Protein AF-A0A3N0EKT8-F1 (afdb_monomer)

Radius of gyration: 20.8 Å; Cα contacts (8 Å, |Δi|>4): 450; chains: 1; bounding box: 54×33×76 Å

Sequence (240 aa):
MNKIYYAFLLITLFISCKSVSVNNRLQRTTVEPVELGTIGLHEDQYPYDRFSITTVPVLDEKVRVKAVKHVFNKRKFNAYEKASPENRMQLQYVDSLPDKPEYISLQLIDNVTHTEILNRDAALLDYLKPRTDAFIVTSVAAALHGTHIQAIHNAESVFLVYDTDVKKYYLEINNRDKTTLKIRMEDMDVFAYGLSFFCWGENTKHRIEIKDIIEEHNSCPDGTYKKASKVKKKVNYFKL

Nearest PDB structures (foldseek):
  8q87-assembly1_Ad  TM=4.176E-01  e=2.947E+00  Gallus gallus
  8ewc-assembly1_BE  TM=4.168E-01  e=6.090E+00  Saccharomyces cerevisiae
  6w2t-assembly1_F  TM=4.247E-01  e=6.090E+00  Oryctolagus cuniculus
  7oyc-assembly1_E2  TM=4.054E-01  e=7.200E+00  Xenopus laevis
  2m38-assembly1_A  TM=1.713E-01  e=3.896E+00  Homo sapiens

Mean predicted aligned error: 6.83 Å

pLDDT: mean 88.88, std 11.94, range [41.72, 98.0]

Foldseek 3Di:
DVVVVVVVVVVVVPPDDQWDADPNDIWGFDLDDDDAFFKFFFDPDPPDGDTDGDARAAQPDWFFKDKDKDFDDPSVVVLLCSNCVVPPQVADDDPPDPDGAMKMKIFGDCFPSSQVSCQVDPVSCVVPQQDLRMWGFGMWIWHAHPVVSVLSVQFPTWTWHADPVVRAIWIWGAHPVRDTDTGGSVRIRTGITFIWAFWWEADPVQDIGGPGTGGPPDDDPPRTHSHSVPHDGDDPPVPD

Secondary structure (DSSP, 8-state):
-HHHHHHHHHHGGG----EEEETTEEEEE-SS---TT-EEEEEEETTEEEEEEEE----SSPEEEEEEEEE--HHHHHHHHHH-TT-TT-----TT-SS--EEEEEEE--HHHHHHHHHH-HHHHHHHTT-SSEEEEEEEEEE--HHHHHHHHH-SEEEEEEETTTTEEEEEEE-TTS-EEEEEGGGSEEEEEEEEEEEEEE-TTS-EEEEEEEETTSPPPTT-BSSGGGS-PPP-TT--

Organism: Sinomicrobium pectinilyticum (NCBI:txid1084421)

Solvent-accessible surface area (backbone atoms only — not comparable to full-atom values): 13899 Å² total; per-residue (Å²): 121,71,71,60,57,55,54,57,60,56,59,67,73,70,72,75,75,63,56,48,76,56,94,92,36,79,21,41,52,36,68,60,96,69,58,74,67,26,31,21,40,53,46,85,50,89,94,46,81,46,75,48,78,75,46,70,72,81,44,97,59,73,37,47,33,49,72,45,83,44,69,57,47,74,71,58,43,56,34,36,48,65,32,34,78,81,41,88,68,70,75,70,85,57,96,83,47,91,78,60,46,58,34,40,36,42,29,67,70,42,58,65,65,47,37,55,50,55,59,69,39,63,67,59,45,63,64,45,47,84,42,79,49,49,34,33,25,44,25,36,32,27,39,49,48,68,72,56,52,52,50,58,73,63,34,72,45,37,27,44,35,53,39,83,90,79,68,42,58,28,38,43,34,36,33,86,86,71,50,73,48,79,44,52,58,83,71,38,49,42,15,28,36,29,56,22,36,53,16,21,22,72,48,100,82,61,42,81,41,58,73,46,73,40,51,72,92,58,79,57,59,90,88,37,27,69,42,46,85,71,50,80,71,72,79,68,83,87,78,123

Structure (mmCIF, N/CA/C/O backbone):
data_AF-A0A3N0EKT8-F1
#
_entry.id   AF-A0A3N0EKT8-F1
#
loop_
_atom_site.group_PDB
_atom_site.id
_atom_site.type_symbol
_atom_site.label_atom_id
_atom_site.label_alt_id
_atom_site.label_comp_id
_atom_site.label_asym_id
_atom_site.label_entity_id
_atom_site.label_seq_id
_atom_site.pdbx_PDB_ins_code
_atom_site.Cartn_x
_atom_site.Cartn_y
_atom_site.Cartn_z
_atom_site.occupancy
_atom_site.B_iso_or_equiv
_atom_site.auth_seq_id
_atom_site.auth_comp_id
_atom_site.auth_asym_id
_atom_site.auth_atom_id
_atom_site.pdbx_PDB_model_num
ATOM 1 N N . MET A 1 1 ? 30.906 14.827 38.231 1.00 54.72 1 MET A N 1
ATOM 2 C CA . MET A 1 1 ? 30.678 13.681 37.318 1.00 54.72 1 MET A CA 1
ATOM 3 C C . MET A 1 1 ? 29.228 13.184 37.280 1.00 54.72 1 MET A C 1
ATOM 5 O O . MET A 1 1 ? 28.789 12.820 36.203 1.00 54.72 1 MET A O 1
ATOM 9 N N . ASN A 1 2 ? 28.437 13.249 38.361 1.00 56.56 2 ASN A N 1
ATOM 10 C CA . ASN A 1 2 ? 27.061 12.705 38.361 1.00 56.56 2 ASN A CA 1
ATOM 11 C C . ASN A 1 2 ? 26.033 13.474 37.503 1.00 56.56 2 ASN A C 1
ATOM 13 O O . ASN A 1 2 ? 25.082 12.872 37.024 1.00 56.56 2 ASN A O 1
ATOM 17 N N . LYS A 1 3 ? 26.222 14.778 37.245 1.00 55.72 3 LYS A N 1
ATOM 18 C CA . LYS A 1 3 ? 25.267 15.586 36.453 1.00 55.72 3 LYS A CA 1
ATOM 19 C C . LYS A 1 3 ? 25.232 15.232 34.954 1.00 55.72 3 LYS A C 1
ATOM 21 O O . LYS A 1 3 ? 24.205 15.429 34.318 1.00 55.72 3 LYS A O 1
ATOM 26 N N . ILE A 1 4 ? 26.318 14.677 34.405 1.00 65.25 4 ILE A N 1
ATOM 27 C CA . ILE A 1 4 ? 26.407 14.305 32.980 1.00 65.25 4 ILE A CA 1
ATOM 28 C C . ILE A 1 4 ? 25.611 13.019 32.698 1.00 65.25 4 ILE A C 1
ATOM 30 O O . ILE A 1 4 ? 24.952 12.920 31.667 1.00 65.25 4 ILE A O 1
ATOM 34 N N . TYR A 1 5 ? 25.578 12.077 33.648 1.00 64.62 5 TYR A N 1
ATOM 35 C CA . TYR A 1 5 ? 24.791 10.845 33.524 1.00 64.62 5 TYR A CA 1
ATOM 36 C C . TYR A 1 5 ? 23.277 11.105 33.516 1.00 64.62 5 TYR A C 1
ATOM 38 O O . TYR A 1 5 ? 22.562 10.484 32.735 1.00 64.62 5 TYR A O 1
ATOM 46 N N . TYR A 1 6 ? 22.790 12.069 34.309 1.00 65.75 6 TYR A N 1
ATOM 47 C CA . TYR A 1 6 ? 21.374 12.463 34.280 1.00 65.75 6 TYR A CA 1
ATOM 48 C C . TYR A 1 6 ? 20.974 13.120 32.954 1.00 65.75 6 TYR A C 1
ATOM 50 O O . TYR A 1 6 ? 19.886 12.853 32.456 1.00 65.75 6 TYR A O 1
ATOM 58 N N . ALA A 1 7 ? 21.857 13.920 32.345 1.00 67.75 7 ALA A N 1
ATOM 59 C CA . ALA A 1 7 ? 21.602 14.500 31.027 1.00 67.75 7 ALA A CA 1
ATOM 60 C C . ALA A 1 7 ? 21.537 13.423 29.928 1.00 67.75 7 ALA A C 1
ATOM 62 O O . ALA A 1 7 ? 20.658 13.477 29.071 1.00 67.75 7 ALA A O 1
ATOM 63 N N . PHE A 1 8 ? 22.404 12.406 29.985 1.00 65.00 8 PHE A N 1
ATOM 64 C CA . PHE A 1 8 ? 22.393 11.299 29.022 1.00 65.00 8 PHE A CA 1
ATOM 65 C C . PHE A 1 8 ? 21.157 10.388 29.177 1.00 65.00 8 PHE A C 1
ATOM 67 O O . PHE A 1 8 ? 20.603 9.939 28.177 1.00 65.00 8 PHE A O 1
ATOM 74 N N . LEU A 1 9 ? 20.675 10.174 30.4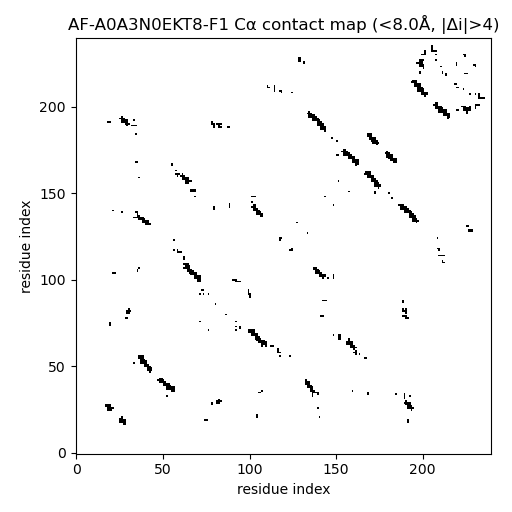10 1.00 65.12 9 LEU A N 1
ATOM 75 C CA . LEU A 1 9 ? 19.441 9.423 30.696 1.00 65.12 9 LEU A CA 1
ATOM 76 C C . LEU A 1 9 ? 18.169 10.181 30.263 1.00 65.12 9 LEU A C 1
ATOM 78 O O . LEU A 1 9 ? 17.172 9.562 29.905 1.00 65.12 9 LEU A O 1
ATOM 82 N N . LEU A 1 10 ? 18.192 11.518 30.280 1.00 64.25 10 LEU A N 1
ATOM 83 C CA . LEU A 1 10 ? 17.062 12.341 29.838 1.00 64.25 10 LEU A CA 1
ATOM 84 C C . LEU A 1 10 ? 16.920 12.353 28.305 1.00 64.25 10 LEU A C 1
ATOM 86 O O . LEU A 1 10 ? 15.809 12.409 27.787 1.00 64.25 10 LEU A O 1
ATOM 90 N N . ILE A 1 11 ? 18.038 12.276 27.572 1.00 62.16 11 ILE A N 1
ATOM 91 C CA . ILE A 1 11 ? 18.063 12.333 26.100 1.00 62.16 11 ILE A CA 1
ATOM 92 C C . ILE A 1 11 ? 17.533 11.035 25.464 1.00 62.16 11 ILE A C 1
ATOM 94 O O . ILE A 1 11 ? 16.912 11.081 24.402 1.00 62.16 11 ILE A O 1
ATOM 98 N N . THR A 1 12 ? 17.691 9.879 26.115 1.00 58.44 12 THR A N 1
ATOM 99 C CA . THR A 1 12 ? 17.203 8.591 25.582 1.00 58.44 12 THR A CA 1
ATOM 100 C C . THR A 1 12 ? 15.682 8.421 25.667 1.00 58.44 12 THR A C 1
ATOM 102 O O . THR A 1 12 ? 15.132 7.568 24.970 1.00 58.44 12 THR A O 1
ATOM 105 N N . LEU A 1 13 ? 14.977 9.252 26.446 1.00 53.38 13 LEU A N 1
ATOM 106 C CA . LEU A 1 13 ? 13.518 9.182 26.611 1.00 53.38 13 LEU A CA 1
ATOM 107 C C . LEU A 1 13 ? 12.720 9.817 25.456 1.00 53.38 13 LEU A C 1
ATOM 109 O O . LEU A 1 13 ? 11.517 9.582 25.357 1.00 53.38 13 LEU A O 1
ATOM 113 N N . PHE A 1 14 ? 13.360 10.578 24.560 1.00 49.94 14 PHE A N 1
ATOM 114 C CA . PHE A 1 14 ? 12.668 11.303 23.480 1.00 49.94 14 PHE A CA 1
ATOM 115 C C . PHE A 1 14 ? 12.759 10.648 22.098 1.00 49.94 14 PHE A C 1
ATOM 117 O O . PHE A 1 14 ? 12.270 11.210 21.116 1.00 49.94 14 PHE A O 1
ATOM 124 N N . ILE A 1 15 ? 13.333 9.447 21.989 1.00 55.94 15 ILE A N 1
ATOM 125 C CA . ILE A 1 15 ? 13.371 8.730 20.711 1.00 55.94 15 ILE A CA 1
ATOM 126 C C . ILE A 1 15 ? 11.986 8.123 20.457 1.00 55.94 15 ILE A C 1
ATOM 128 O O . ILE A 1 15 ? 11.679 6.999 20.854 1.00 55.94 15 ILE A O 1
ATOM 132 N N . SER A 1 16 ? 11.116 8.900 19.809 1.00 56.34 16 SER A N 1
ATOM 133 C CA . SER A 1 16 ? 9.816 8.423 19.342 1.00 56.34 16 SER A CA 1
ATOM 134 C C . SER A 1 16 ? 10.025 7.272 18.357 1.00 56.34 16 SER A C 1
ATOM 136 O O . SER A 1 16 ? 10.708 7.418 17.344 1.00 56.34 16 SER A O 1
ATOM 138 N N . CYS A 1 17 ? 9.459 6.107 18.661 1.00 65.56 17 CYS A N 1
ATOM 139 C CA . CYS A 1 17 ? 9.582 4.939 17.802 1.00 65.56 17 CYS A CA 1
ATOM 140 C C . CYS A 1 17 ? 8.700 5.117 16.552 1.00 65.56 17 CYS A C 1
ATOM 142 O O . CYS A 1 17 ? 7.477 5.103 16.665 1.00 65.56 17 CYS A O 1
ATOM 144 N N . LYS A 1 18 ? 9.319 5.281 15.374 1.00 80.25 18 LYS A N 1
ATOM 145 C CA . LYS A 1 18 ? 8.649 5.556 14.082 1.00 80.25 18 LYS A CA 1
ATOM 146 C C . LYS A 1 18 ? 8.033 4.323 13.395 1.00 80.25 18 LYS A C 1
ATOM 148 O O . LYS A 1 18 ? 7.576 4.397 12.257 1.00 80.25 18 LYS A O 1
ATOM 153 N N . SER A 1 19 ? 8.057 3.166 14.048 1.00 85.25 19 SER A N 1
ATOM 154 C CA . SER A 1 19 ? 7.623 1.903 13.452 1.00 85.25 19 SER A CA 1
ATOM 155 C C . SER A 1 19 ? 6.805 1.060 14.420 1.00 85.25 19 SER A C 1
ATOM 157 O O . SER A 1 19 ? 6.860 1.237 15.641 1.00 85.25 19 SER A O 1
ATOM 159 N N . VAL A 1 20 ? 6.042 0.116 13.881 1.00 88.25 20 VAL A N 1
ATOM 160 C CA . VAL A 1 20 ? 5.290 -0.906 14.617 1.00 88.25 20 VAL A CA 1
ATOM 161 C C . VAL A 1 20 ? 5.430 -2.253 13.913 1.00 88.25 20 VAL A C 1
ATOM 163 O O . VAL A 1 20 ? 5.622 -2.309 12.704 1.00 88.25 20 VAL A O 1
ATOM 166 N N . SER A 1 21 ? 5.345 -3.351 14.667 1.00 86.88 21 SER A N 1
ATOM 167 C CA . SER A 1 21 ? 5.317 -4.697 14.084 1.00 86.88 21 SER A CA 1
ATOM 168 C C . SER A 1 21 ? 3.875 -5.169 13.901 1.00 86.88 21 SER A C 1
ATOM 170 O O . SER A 1 21 ? 3.085 -5.174 14.855 1.00 86.88 21 SER A O 1
ATOM 172 N N . VAL A 1 22 ? 3.535 -5.571 12.679 1.00 84.50 22 VAL A N 1
ATOM 173 C CA . VAL A 1 22 ? 2.229 -6.117 12.289 1.00 84.50 22 VAL A CA 1
ATOM 174 C C . VAL A 1 22 ? 2.485 -7.376 11.464 1.00 84.50 22 VAL A C 1
ATOM 176 O O . VAL A 1 22 ? 3.223 -7.326 10.488 1.00 84.50 22 VAL A O 1
ATOM 179 N N . ASN A 1 23 ? 1.916 -8.522 11.857 1.00 81.50 23 ASN A N 1
ATOM 180 C CA . ASN A 1 23 ? 2.193 -9.823 11.219 1.00 81.50 23 ASN A CA 1
ATOM 181 C C . ASN A 1 23 ? 3.695 -10.172 11.123 1.00 81.50 23 ASN A C 1
ATOM 183 O O . ASN A 1 23 ? 4.140 -10.693 10.104 1.00 81.50 23 ASN A O 1
ATOM 187 N N . ASN A 1 24 ? 4.482 -9.873 12.164 1.00 82.19 24 ASN A N 1
ATOM 188 C CA . ASN A 1 24 ? 5.945 -10.050 12.186 1.00 82.19 24 ASN A CA 1
ATOM 189 C C . ASN A 1 24 ? 6.706 -9.248 11.116 1.00 82.19 24 ASN A C 1
ATOM 191 O O . ASN A 1 24 ? 7.867 -9.539 10.839 1.00 82.19 24 ASN A O 1
ATOM 195 N N . ARG A 1 25 ? 6.073 -8.226 10.533 1.00 83.00 25 ARG A N 1
ATOM 196 C CA . ARG A 1 25 ? 6.686 -7.310 9.573 1.00 83.00 25 ARG A CA 1
ATOM 197 C C . ARG A 1 25 ? 6.771 -5.919 10.166 1.00 83.00 25 ARG A C 1
ATOM 199 O O . ARG A 1 25 ? 5.847 -5.467 10.847 1.00 83.00 25 ARG A O 1
ATOM 206 N N . LEU A 1 26 ? 7.883 -5.248 9.901 1.00 87.25 26 LEU A N 1
ATOM 207 C CA . LEU A 1 26 ? 8.074 -3.866 10.304 1.00 87.25 26 LEU A CA 1
ATOM 208 C C . LEU A 1 26 ? 7.251 -2.959 9.385 1.00 87.25 26 LEU A C 1
ATOM 210 O O . LEU A 1 26 ? 7.385 -3.021 8.167 1.00 87.25 26 LEU A O 1
ATOM 214 N N . GLN A 1 27 ? 6.402 -2.124 9.972 1.00 89.31 27 GLN A N 1
ATOM 215 C CA . GLN A 1 27 ? 5.643 -1.097 9.269 1.00 89.31 27 GLN A CA 1
ATOM 216 C C . GLN A 1 27 ? 5.983 0.278 9.841 1.00 89.31 27 GLN A C 1
ATOM 218 O O . GLN A 1 27 ? 6.195 0.425 11.049 1.00 89.31 27 GLN A O 1
ATOM 223 N N . ARG A 1 28 ? 6.035 1.286 8.970 1.00 91.38 28 ARG A N 1
ATOM 224 C CA . ARG A 1 28 ? 6.215 2.696 9.329 1.00 91.38 28 ARG A CA 1
ATOM 225 C C . ARG A 1 28 ? 4.894 3.249 9.842 1.00 91.38 28 ARG A C 1
ATOM 227 O O . ARG A 1 28 ? 3.857 2.973 9.249 1.00 91.38 28 ARG A O 1
ATOM 234 N N . THR A 1 29 ? 4.914 4.013 10.928 1.00 90.81 29 THR A N 1
ATOM 235 C CA . THR A 1 29 ? 3.721 4.745 11.384 1.00 90.81 29 THR A CA 1
ATOM 236 C C . THR A 1 29 ? 3.530 6.007 10.550 1.00 90.81 29 THR A C 1
ATOM 238 O O . THR A 1 29 ? 4.525 6.638 10.199 1.00 90.81 29 THR A O 1
ATOM 241 N N . THR A 1 30 ? 2.289 6.408 10.281 1.00 88.94 30 THR A N 1
ATOM 242 C CA . THR A 1 30 ? 1.983 7.617 9.497 1.00 88.94 30 THR A CA 1
ATOM 243 C C . THR A 1 30 ? 0.974 8.516 10.199 1.00 88.94 30 THR A C 1
ATOM 245 O O . THR A 1 30 ? 0.175 8.043 11.000 1.00 88.94 30 THR A O 1
ATOM 248 N N . VAL A 1 31 ? 1.024 9.806 9.877 1.00 88.00 31 VAL A N 1
ATOM 249 C CA . VAL A 1 31 ? -0.057 10.781 10.109 1.00 88.00 31 VAL A CA 1
ATOM 250 C C . VAL A 1 31 ? -0.592 11.352 8.790 1.00 88.00 31 VAL A C 1
ATOM 252 O O . VAL A 1 31 ? -1.581 12.074 8.778 1.00 88.00 31 VAL A O 1
ATOM 255 N N . GLU A 1 32 ? 0.078 11.043 7.679 1.00 88.12 32 GLU A N 1
ATOM 256 C CA . GLU A 1 32 ? -0.321 11.425 6.330 1.00 88.12 32 GLU A CA 1
ATOM 257 C C . GLU A 1 32 ? -1.196 10.317 5.718 1.00 88.12 32 GLU A C 1
ATOM 259 O O . GLU A 1 32 ? -0.981 9.136 6.032 1.00 88.12 32 GLU A O 1
ATOM 264 N N . PRO A 1 33 ? -2.154 10.657 4.834 1.00 87.44 33 PRO A N 1
ATOM 265 C CA . PRO A 1 33 ? -2.952 9.666 4.123 1.00 87.44 33 PRO A CA 1
ATOM 266 C C . PRO A 1 33 ? -2.067 8.734 3.287 1.00 87.44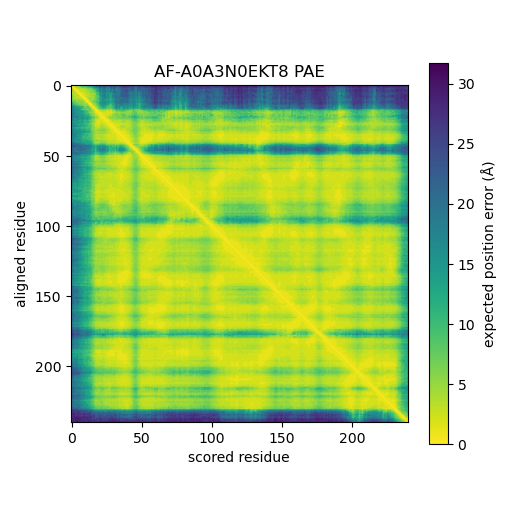 33 PRO A C 1
ATOM 268 O O . PRO A 1 33 ? -1.332 9.184 2.408 1.00 87.44 33 PRO A O 1
ATOM 271 N N . VAL A 1 34 ? -2.153 7.428 3.547 1.00 93.12 34 VAL A N 1
ATOM 272 C CA . VAL A 1 34 ? -1.455 6.393 2.775 1.00 93.12 34 VAL A CA 1
ATOM 273 C C . VAL A 1 34 ? -2.451 5.328 2.335 1.00 93.12 34 VAL A C 1
ATOM 275 O O . VAL A 1 34 ? -3.214 4.816 3.151 1.00 93.12 34 VAL A O 1
ATOM 278 N N . GLU A 1 35 ? -2.416 4.954 1.057 1.00 94.94 35 GLU A N 1
ATOM 279 C CA . GLU A 1 35 ? -3.339 3.977 0.476 1.00 94.94 35 GLU A CA 1
ATOM 280 C C . GLU A 1 35 ? -2.590 2.750 -0.070 1.00 94.94 35 GLU A C 1
ATOM 282 O O . GLU A 1 35 ? -1.539 2.856 -0.706 1.00 94.94 35 GLU A O 1
ATOM 287 N N . LEU A 1 36 ? -3.141 1.558 0.170 1.00 97.25 36 LEU A N 1
ATOM 288 C CA . LEU A 1 36 ? -2.625 0.296 -0.362 1.00 97.25 36 LEU A CA 1
ATOM 289 C C . LEU A 1 36 ? -2.582 0.318 -1.900 1.00 97.25 36 LEU A C 1
ATOM 291 O O . LEU A 1 36 ? -3.533 0.746 -2.540 1.00 97.25 36 LEU A O 1
ATOM 295 N N . GLY A 1 37 ? -1.495 -0.179 -2.491 1.00 96.56 37 GLY A N 1
ATOM 296 C CA . GLY A 1 37 ? -1.300 -0.266 -3.942 1.00 96.56 37 GLY A CA 1
ATOM 297 C C . GLY A 1 37 ? -0.850 1.034 -4.611 1.00 96.56 37 GLY A C 1
ATOM 298 O O . GLY A 1 37 ? -0.614 1.045 -5.817 1.00 96.56 37 GLY A O 1
ATOM 299 N N . THR A 1 38 ? -0.721 2.130 -3.860 1.00 96.81 38 THR A N 1
ATOM 300 C CA . THR A 1 38 ? -0.219 3.403 -4.394 1.00 96.81 38 THR A CA 1
ATOM 301 C C . THR A 1 38 ? 1.299 3.419 -4.481 1.00 96.81 38 THR A C 1
ATOM 303 O O . THR A 1 38 ? 1.990 2.712 -3.741 1.00 96.81 38 THR A O 1
ATOM 306 N N . ILE A 1 39 ? 1.822 4.227 -5.403 1.00 96.81 39 ILE A N 1
ATOM 307 C CA . ILE A 1 39 ? 3.257 4.420 -5.595 1.00 96.81 39 ILE A CA 1
ATOM 308 C C . ILE A 1 39 ? 3.617 5.839 -5.174 1.00 96.81 39 ILE A C 1
ATOM 310 O O . ILE A 1 39 ? 2.920 6.803 -5.500 1.00 96.81 39 ILE A O 1
ATOM 314 N N . GLY A 1 40 ? 4.724 5.964 -4.458 1.00 95.06 40 GLY A N 1
ATOM 315 C CA . GLY A 1 40 ? 5.226 7.240 -3.981 1.00 95.06 40 GLY A CA 1
ATOM 316 C C . GLY A 1 40 ? 6.739 7.281 -3.928 1.00 95.06 40 GLY A C 1
ATOM 317 O O . GLY A 1 40 ? 7.422 6.292 -4.215 1.00 95.06 40 GLY A O 1
ATOM 318 N N . LEU A 1 41 ? 7.250 8.450 -3.568 1.00 92.94 41 LEU A N 1
ATOM 319 C CA . LEU A 1 41 ? 8.673 8.677 -3.362 1.00 92.94 41 LEU A CA 1
ATOM 320 C C . LEU A 1 41 ? 8.968 8.695 -1.872 1.00 92.94 41 LEU A C 1
ATOM 322 O O . LEU A 1 41 ? 8.224 9.284 -1.086 1.00 92.94 41 LEU A O 1
ATOM 326 N N . HIS A 1 42 ? 10.055 8.032 -1.505 1.00 86.94 42 HIS A N 1
ATOM 327 C CA . HIS A 1 42 ? 10.598 8.102 -0.162 1.00 86.94 42 HIS A CA 1
ATOM 328 C C . HIS A 1 42 ? 11.722 9.130 -0.140 1.00 86.94 42 HIS A C 1
ATOM 330 O O . HIS A 1 42 ? 12.783 8.926 -0.734 1.00 86.94 42 HIS A O 1
ATOM 336 N N . GLU A 1 43 ? 11.481 10.235 0.550 1.00 81.44 43 GLU A N 1
ATOM 337 C CA . GLU A 1 43 ? 12.492 11.256 0.775 1.00 81.44 43 GLU A CA 1
ATOM 338 C C . GLU A 1 43 ? 13.191 10.956 2.097 1.00 81.44 43 GLU A C 1
ATOM 340 O O . GLU A 1 43 ? 12.680 11.268 3.171 1.00 81.44 43 GLU A O 1
ATOM 345 N N . ASP A 1 44 ? 14.370 10.340 2.015 1.00 68.25 44 ASP A N 1
ATOM 346 C CA . ASP A 1 44 ? 15.259 10.155 3.164 1.00 68.25 44 ASP A CA 1
ATOM 347 C C . ASP A 1 44 ? 16.163 11.393 3.303 1.00 68.25 44 ASP A C 1
ATOM 349 O O . ASP A 1 44 ? 17.367 11.366 3.036 1.00 68.25 44 ASP A O 1
ATOM 353 N N . GLN A 1 45 ? 15.553 12.540 3.620 1.00 62.2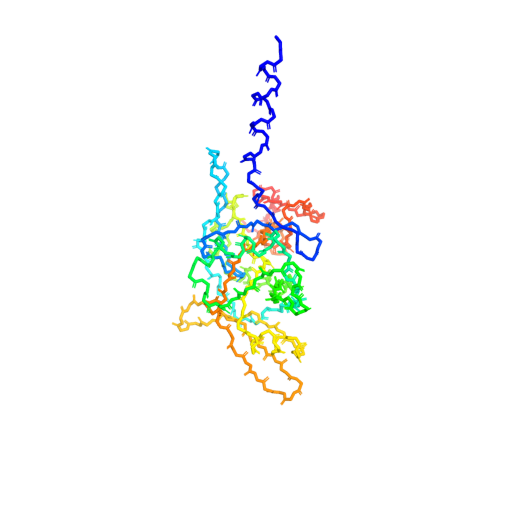2 45 GLN A N 1
ATOM 354 C CA . GLN A 1 45 ? 16.279 13.768 3.945 1.00 62.22 45 GLN A CA 1
ATOM 355 C C . GLN A 1 45 ? 16.165 14.033 5.437 1.00 62.22 45 GLN A C 1
ATOM 357 O O . GLN A 1 45 ? 15.154 14.541 5.919 1.00 62.22 45 GLN A O 1
ATOM 362 N N . TYR A 1 46 ? 17.232 13.734 6.181 1.00 54.50 46 TYR A N 1
ATOM 363 C CA . TYR A 1 46 ? 17.299 14.027 7.610 1.00 54.50 46 TYR A CA 1
ATOM 364 C C . TYR A 1 46 ? 16.850 15.474 7.910 1.00 54.50 46 TYR A C 1
ATOM 366 O O . TYR A 1 46 ? 17.358 16.406 7.281 1.00 54.50 46 TYR A O 1
ATOM 374 N N . PRO A 1 47 ? 15.951 15.704 8.889 1.00 59.12 47 PRO A N 1
ATOM 375 C CA . PRO A 1 47 ? 15.385 14.753 9.862 1.00 59.12 47 PRO A CA 1
ATOM 376 C C . PRO A 1 47 ? 14.058 14.089 9.437 1.00 59.12 47 PRO A C 1
ATOM 378 O O . PRO A 1 47 ? 13.420 13.396 10.244 1.00 59.12 47 PRO A O 1
ATOM 381 N N . TYR A 1 48 ? 13.605 14.329 8.210 1.00 62.09 48 TYR A N 1
ATOM 382 C CA . TYR A 1 48 ? 12.301 13.923 7.712 1.00 62.09 48 TYR A CA 1
ATOM 383 C C . TYR A 1 48 ? 12.405 12.590 6.970 1.00 62.09 48 TYR A C 1
ATOM 385 O O . TYR A 1 48 ? 13.079 12.470 5.960 1.00 62.09 48 TYR A O 1
ATOM 393 N N . ASP A 1 49 ? 11.718 11.590 7.513 1.00 72.25 49 ASP A N 1
ATOM 394 C CA . ASP A 1 49 ? 11.390 10.355 6.807 1.00 72.25 49 ASP A CA 1
ATOM 395 C C . ASP A 1 49 ? 9.948 10.552 6.338 1.00 72.25 49 ASP A C 1
ATOM 397 O O . ASP A 1 49 ? 9.036 10.590 7.174 1.00 72.25 49 ASP A O 1
ATOM 401 N N . ARG A 1 50 ? 9.770 10.827 5.043 1.00 80.94 50 ARG A N 1
ATOM 402 C CA . ARG A 1 50 ? 8.461 11.091 4.439 1.00 80.94 50 ARG A CA 1
ATOM 403 C C . ARG A 1 50 ? 8.247 10.200 3.232 1.00 80.94 50 ARG A C 1
ATOM 405 O O . ARG A 1 50 ? 9.165 9.915 2.465 1.00 80.94 50 ARG A O 1
ATOM 412 N N . PHE A 1 51 ? 7.001 9.780 3.072 1.00 89.94 51 PHE A N 1
ATOM 413 C CA . PHE A 1 51 ? 6.539 9.075 1.894 1.00 89.94 51 PHE A CA 1
ATOM 414 C C . PHE A 1 51 ? 5.411 9.884 1.279 1.00 89.94 51 PHE A C 1
ATOM 416 O O . PHE A 1 51 ? 4.372 10.068 1.904 1.00 89.94 51 PHE A O 1
ATOM 423 N N . SER A 1 52 ? 5.611 10.358 0.055 1.00 91.88 52 SER A N 1
ATOM 424 C CA . SER A 1 52 ? 4.598 11.128 -0.660 1.00 91.88 52 SER A CA 1
ATOM 425 C C . SER A 1 52 ? 4.101 10.334 -1.852 1.00 91.88 52 SER A C 1
ATOM 427 O O . SER A 1 52 ? 4.879 9.968 -2.736 1.00 91.88 52 SER A O 1
ATOM 429 N N . ILE A 1 53 ? 2.795 10.067 -1.877 1.00 93.38 53 ILE A N 1
ATOM 430 C CA . ILE A 1 53 ? 2.141 9.397 -3.001 1.00 93.38 53 ILE A CA 1
ATOM 431 C C . ILE A 1 53 ? 2.294 10.274 -4.244 1.00 93.38 53 ILE A C 1
ATOM 433 O O . ILE A 1 53 ? 1.950 11.455 -4.231 1.00 93.38 53 ILE A O 1
ATOM 437 N N . THR A 1 54 ? 2.793 9.687 -5.327 1.00 93.94 54 THR A N 1
ATOM 438 C CA . THR A 1 54 ? 2.943 10.370 -6.615 1.00 93.94 54 THR A CA 1
ATOM 439 C C . THR A 1 54 ? 1.978 9.855 -7.663 1.00 93.94 54 THR A C 1
ATOM 441 O O . THR A 1 54 ? 1.645 10.592 -8.589 1.00 93.94 54 THR A O 1
ATOM 444 N N . THR A 1 55 ? 1.517 8.609 -7.540 1.00 94.38 55 THR A N 1
ATOM 445 C CA . THR A 1 55 ? 0.554 8.039 -8.479 1.00 94.38 55 THR A CA 1
ATOM 446 C C . THR A 1 55 ? -0.243 6.882 -7.878 1.00 94.38 55 THR A C 1
ATOM 448 O O . THR A 1 55 ? 0.211 6.166 -6.980 1.00 94.38 55 THR A O 1
ATOM 451 N N . VAL A 1 56 ? -1.441 6.690 -8.424 1.00 95.50 56 VAL A N 1
ATOM 452 C CA . VAL A 1 56 ? -2.327 5.554 -8.173 1.00 95.50 56 VAL A CA 1
ATOM 453 C C . VAL A 1 56 ? -2.396 4.764 -9.482 1.00 95.50 56 VAL A C 1
ATOM 455 O O . VAL A 1 56 ? -3.076 5.214 -10.408 1.00 95.50 56 VAL A O 1
ATOM 458 N N . PRO A 1 57 ? -1.655 3.647 -9.611 1.00 95.50 57 PRO A N 1
ATOM 459 C CA . PRO A 1 57 ? -1.682 2.836 -10.822 1.00 95.50 57 PRO A CA 1
ATOM 460 C C . PRO A 1 57 ? -3.104 2.415 -11.201 1.00 95.50 57 PRO A C 1
ATOM 462 O O . PRO A 1 57 ? -3.927 2.102 -10.345 1.00 95.50 57 PRO A O 1
ATOM 465 N N . VAL A 1 58 ? -3.400 2.389 -12.497 1.00 95.88 58 VAL A N 1
ATOM 466 C CA . VAL A 1 58 ? -4.669 1.829 -12.966 1.00 95.88 58 VAL A CA 1
ATOM 467 C C . VAL A 1 58 ? -4.567 0.310 -12.883 1.00 95.88 58 VAL A C 1
ATOM 469 O O . VAL A 1 58 ? -3.664 -0.279 -13.475 1.00 95.88 58 VAL A O 1
ATOM 472 N N . LEU A 1 59 ? -5.493 -0.315 -12.157 1.00 93.88 59 LEU A N 1
ATOM 473 C CA . LEU A 1 59 ? -5.631 -1.769 -12.124 1.00 93.88 59 LEU A CA 1
ATOM 474 C C . LEU A 1 59 ? -6.818 -2.168 -13.003 1.00 93.88 59 LEU A C 1
ATOM 476 O O . LEU A 1 59 ? -7.969 -1.934 -12.640 1.00 93.88 59 LEU A O 1
ATOM 480 N N . ASP A 1 60 ? -6.534 -2.745 -14.168 1.00 91.69 60 ASP A N 1
ATOM 481 C CA . ASP A 1 60 ? -7.540 -3.296 -15.086 1.00 91.69 60 ASP A CA 1
ATOM 482 C C . ASP A 1 60 ? -8.085 -4.658 -14.618 1.00 91.69 60 ASP A C 1
ATOM 484 O O . ASP A 1 60 ? -9.126 -5.116 -15.089 1.00 91.69 60 ASP A O 1
ATOM 488 N N . GLU A 1 61 ? -7.422 -5.273 -13.638 1.00 94.62 61 GLU A N 1
ATOM 489 C CA . GLU A 1 61 ? -7.826 -6.508 -12.977 1.00 94.62 61 GLU A CA 1
ATOM 490 C C . GLU A 1 61 ? -7.752 -6.374 -11.448 1.00 94.62 61 GLU A C 1
ATOM 492 O O . GLU A 1 61 ? -7.044 -5.534 -10.889 1.00 94.62 61 GLU A O 1
ATOM 497 N N . LYS A 1 62 ? -8.501 -7.226 -10.743 1.00 95.81 62 LYS A N 1
ATOM 498 C CA . LYS A 1 62 ? -8.548 -7.235 -9.276 1.00 95.81 62 LYS A CA 1
ATOM 499 C C . LYS A 1 62 ? -7.283 -7.879 -8.713 1.00 95.81 62 LYS A C 1
ATOM 501 O O . LYS A 1 62 ? -6.950 -9.000 -9.084 1.00 95.81 62 LYS A O 1
ATOM 506 N N . VAL A 1 63 ? -6.634 -7.237 -7.743 1.00 97.00 63 VAL A N 1
ATOM 507 C CA . VAL A 1 63 ? -5.434 -7.791 -7.089 1.00 97.00 63 VAL A CA 1
ATOM 508 C C . VAL A 1 63 ? -5.808 -8.393 -5.740 1.00 97.00 63 VAL A C 1
ATOM 510 O O . VAL A 1 63 ? -6.450 -7.744 -4.915 1.00 97.00 63 VAL A O 1
ATOM 513 N N . ARG A 1 64 ? -5.414 -9.644 -5.479 1.00 97.38 64 ARG A N 1
ATOM 514 C CA . ARG A 1 64 ? -5.781 -10.332 -4.233 1.00 97.38 64 ARG A CA 1
ATOM 515 C C . ARG A 1 64 ? -5.097 -9.710 -3.013 1.00 97.38 64 ARG A C 1
ATOM 517 O O . ARG A 1 64 ? -3.877 -9.522 -2.983 1.00 97.38 64 ARG A O 1
ATOM 524 N N . VAL A 1 65 ? -5.890 -9.478 -1.969 1.00 97.56 65 VAL A N 1
ATOM 525 C CA . VAL A 1 65 ? -5.460 -8.922 -0.685 1.00 97.56 65 VAL A CA 1
ATOM 526 C C . VAL A 1 65 ? -5.644 -9.966 0.410 1.00 97.56 65 VAL A C 1
ATOM 528 O O . VAL A 1 65 ? -6.710 -10.555 0.577 1.00 97.56 65 VAL A O 1
ATOM 531 N N . LYS A 1 66 ? -4.600 -10.179 1.206 1.00 97.19 66 LYS A N 1
ATOM 532 C CA . LYS A 1 66 ? -4.717 -10.849 2.497 1.00 97.19 66 LYS A CA 1
ATOM 533 C C . LYS A 1 66 ? -5.155 -9.826 3.532 1.00 97.19 66 LYS A C 1
ATOM 535 O O . LYS A 1 66 ? -4.432 -8.864 3.777 1.00 97.19 66 LYS A O 1
ATOM 540 N N . ALA A 1 67 ? -6.300 -10.070 4.154 1.00 96.81 67 ALA A N 1
ATOM 541 C CA . ALA A 1 67 ? -6.806 -9.271 5.255 1.00 96.81 67 ALA A CA 1
ATOM 542 C C . ALA A 1 67 ? -6.780 -10.097 6.548 1.00 96.81 67 ALA A C 1
ATOM 544 O O . ALA A 1 67 ? -7.233 -11.240 6.565 1.00 96.81 67 ALA A O 1
ATOM 545 N N . VAL A 1 68 ? -6.202 -9.553 7.619 1.00 95.81 68 VAL A N 1
ATOM 546 C CA . VAL A 1 68 ? -6.093 -10.241 8.914 1.00 95.81 68 VAL A CA 1
ATOM 547 C C . VAL A 1 68 ? -6.552 -9.311 10.021 1.00 95.81 68 VAL A C 1
ATOM 549 O O . VAL A 1 68 ? -6.091 -8.176 10.112 1.00 95.81 68 VAL A O 1
ATOM 552 N N . LYS A 1 69 ? -7.441 -9.812 10.876 1.00 95.69 69 LYS A N 1
ATOM 553 C CA . LYS A 1 69 ? -7.912 -9.115 12.069 1.00 95.69 69 LYS A CA 1
ATOM 554 C C . LYS A 1 69 ? -6.875 -9.187 13.188 1.00 95.69 69 LYS A C 1
ATOM 556 O O . LYS A 1 69 ? -6.284 -10.239 13.421 1.00 95.69 69 LYS A O 1
ATOM 561 N N . HIS A 1 70 ? -6.694 -8.080 13.896 1.00 95.38 70 HIS A N 1
ATOM 562 C CA . HIS A 1 70 ? -5.780 -7.944 15.025 1.00 95.38 70 HIS A CA 1
ATOM 563 C C . HIS A 1 70 ? -6.429 -7.188 16.167 1.00 95.38 70 HIS A C 1
ATOM 565 O O . HIS A 1 70 ? -7.315 -6.369 15.961 1.00 95.38 70 HIS A O 1
ATOM 571 N N . VAL A 1 71 ? -5.895 -7.400 17.362 1.00 95.06 71 VAL A N 1
ATOM 572 C CA . VAL A 1 71 ? -6.255 -6.635 18.553 1.00 95.06 71 VAL A CA 1
ATOM 573 C C . VAL A 1 71 ? -5.204 -5.556 18.795 1.00 95.06 71 VAL A C 1
ATOM 575 O O . VAL A 1 71 ? -3.995 -5.799 18.661 1.00 95.06 71 VAL A O 1
ATOM 578 N N . PHE A 1 72 ? -5.647 -4.353 19.151 1.00 95.56 72 PHE A N 1
ATOM 579 C CA . PHE A 1 72 ? -4.738 -3.283 19.537 1.00 95.56 72 PHE A CA 1
ATOM 580 C C . PHE A 1 72 ? -3.954 -3.638 20.805 1.00 95.56 72 PHE A C 1
ATOM 582 O O . PHE A 1 72 ? -4.429 -4.291 21.731 1.00 95.56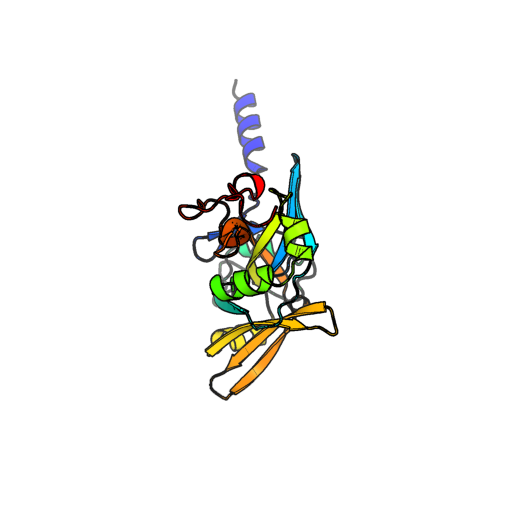 72 PHE A O 1
ATOM 589 N N . ASN A 1 73 ? -2.725 -3.138 20.854 1.00 93.62 73 ASN A N 1
ATOM 590 C CA . ASN A 1 73 ? -1.983 -2.961 22.092 1.00 93.62 73 ASN A CA 1
ATOM 591 C C . ASN A 1 73 ? -1.669 -1.473 22.250 1.00 93.62 73 ASN A C 1
ATOM 593 O O . ASN A 1 73 ? -1.792 -0.716 21.286 1.00 93.62 73 ASN A O 1
ATOM 597 N N . LYS A 1 74 ? -1.187 -1.070 23.426 1.00 92.50 74 LYS A N 1
ATOM 598 C CA . LYS A 1 74 ? -0.857 0.328 23.728 1.00 92.50 74 LYS A CA 1
ATOM 599 C C . LYS A 1 74 ? -0.020 1.011 22.639 1.00 92.50 74 LYS A C 1
ATOM 601 O O . LYS A 1 74 ? -0.333 2.113 22.214 1.00 92.50 74 LYS A O 1
ATOM 606 N N . ARG A 1 75 ? 1.022 0.346 22.127 1.00 92.62 75 ARG A N 1
ATOM 607 C CA . ARG A 1 75 ? 1.902 0.922 21.093 1.00 92.62 75 ARG A CA 1
ATOM 608 C C . ARG A 1 75 ? 1.167 1.173 19.774 1.00 92.62 75 ARG A C 1
ATOM 610 O O . ARG A 1 75 ? 1.350 2.228 19.179 1.00 92.62 75 ARG A O 1
ATOM 617 N N . LYS A 1 76 ? 0.375 0.207 19.308 1.00 94.75 76 LYS A N 1
ATOM 618 C CA . LYS A 1 76 ? -0.389 0.318 18.056 1.00 94.75 76 LYS A CA 1
ATOM 619 C C . LYS A 1 76 ? -1.549 1.299 18.195 1.00 94.75 76 LYS A C 1
ATOM 621 O O . LYS A 1 76 ? -1.810 2.042 17.260 1.00 94.75 76 LYS A O 1
ATOM 626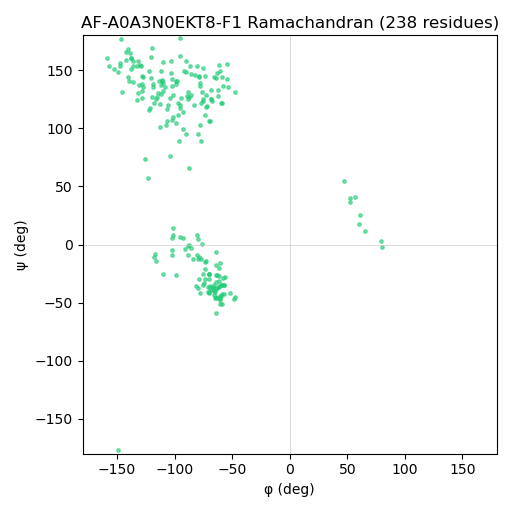 N N . PHE A 1 77 ? -2.189 1.336 19.360 1.00 95.38 77 PHE A N 1
ATOM 627 C CA . PHE A 1 77 ? -3.265 2.280 19.634 1.00 95.38 77 PHE A CA 1
ATOM 628 C C . PHE A 1 77 ? -2.745 3.720 19.656 1.00 95.38 77 PHE A C 1
ATOM 630 O O . PHE A 1 77 ? -3.293 4.569 18.972 1.00 95.38 77 PHE A O 1
ATOM 637 N N . ASN A 1 78 ? -1.594 3.971 20.288 1.00 93.88 78 ASN A N 1
ATOM 638 C CA . ASN A 1 78 ? -0.950 5.286 20.232 1.00 93.88 78 ASN A CA 1
ATOM 639 C C . ASN A 1 78 ? -0.562 5.703 18.799 1.00 93.88 78 ASN A C 1
ATOM 641 O O . ASN A 1 78 ? -0.503 6.892 18.498 1.00 93.88 78 ASN A O 1
ATOM 645 N N . ALA A 1 79 ? -0.221 4.750 17.921 1.00 94.31 79 ALA A N 1
ATOM 646 C CA . ALA A 1 79 ? 0.027 5.047 16.509 1.00 94.31 79 ALA A CA 1
ATOM 647 C C . ALA A 1 79 ? -1.277 5.423 15.790 1.00 94.31 79 ALA A C 1
ATOM 649 O O . ALA A 1 79 ? -1.290 6.389 15.033 1.00 94.31 79 ALA A O 1
ATOM 650 N N . TYR A 1 80 ? -2.366 4.707 16.082 1.00 95.44 80 TYR A N 1
ATOM 651 C CA . TYR A 1 80 ? -3.709 5.030 15.609 1.00 95.44 80 TYR A CA 1
ATOM 652 C C . TYR A 1 80 ? -4.172 6.423 16.053 1.00 95.44 80 TYR A C 1
ATOM 654 O O . TYR A 1 80 ? -4.535 7.222 15.199 1.00 95.44 80 TYR A O 1
ATOM 662 N N . GLU A 1 81 ? -4.087 6.761 17.342 1.00 94.56 81 GLU A N 1
ATOM 663 C CA . GLU A 1 81 ? -4.522 8.070 17.862 1.00 94.56 81 GLU A CA 1
ATOM 664 C C . GLU A 1 81 ? -3.782 9.241 17.204 1.00 94.56 81 GLU A C 1
ATOM 666 O O . GLU A 1 81 ? -4.361 10.296 16.964 1.00 94.56 81 GLU A O 1
ATOM 671 N N . LYS A 1 82 ? -2.497 9.059 16.876 1.00 93.19 82 LYS A N 1
ATOM 672 C CA . LYS A 1 82 ? -1.722 10.070 16.144 1.00 93.19 82 LYS A CA 1
ATOM 673 C C . LYS A 1 82 ? -2.181 10.225 14.696 1.00 93.19 82 LYS A C 1
ATOM 675 O O . LYS A 1 82 ? -2.141 11.335 14.177 1.00 93.19 82 LYS A O 1
ATOM 680 N N . ALA A 1 83 ? -2.552 9.121 14.050 1.00 92.31 83 ALA A N 1
ATOM 681 C CA . ALA A 1 83 ? -2.991 9.096 12.658 1.00 92.31 83 ALA A CA 1
ATOM 682 C C . ALA A 1 83 ? -4.449 9.557 12.484 1.00 92.31 83 ALA A C 1
ATOM 684 O O . ALA A 1 83 ? -4.797 10.118 11.451 1.00 92.31 83 ALA A O 1
ATOM 685 N N . SER A 1 84 ? -5.290 9.331 13.496 1.00 93.25 84 SER A N 1
ATOM 686 C CA . SER A 1 84 ? -6.711 9.684 13.526 1.00 93.25 84 SER A CA 1
ATOM 687 C C . SER A 1 84 ? -7.015 10.537 14.763 1.00 93.25 84 SER A C 1
ATOM 689 O O . SER A 1 84 ? -7.613 10.051 15.726 1.00 93.25 84 SER A O 1
ATOM 691 N N . PRO A 1 85 ? -6.601 11.819 14.770 1.00 89.94 85 PRO A N 1
ATOM 692 C CA . PRO A 1 85 ? -6.804 12.705 15.919 1.00 89.94 85 PRO A CA 1
ATOM 693 C C . PRO A 1 85 ? -8.289 12.947 16.227 1.00 89.94 85 PRO A C 1
ATOM 695 O O . PRO A 1 85 ? -8.648 13.210 17.371 1.00 89.94 85 PRO A O 1
ATOM 698 N N . GLU A 1 86 ? -9.156 12.832 15.219 1.00 91.44 86 GLU A N 1
ATOM 699 C CA . GLU A 1 86 ? -10.610 12.949 15.370 1.00 91.44 86 GLU A CA 1
ATOM 700 C C . GLU A 1 86 ? -11.266 11.659 15.880 1.00 91.44 86 GLU A C 1
ATOM 702 O O . GLU A 1 86 ? -12.452 11.671 16.203 1.00 91.44 86 GLU A O 1
ATOM 707 N N . ASN A 1 87 ? -10.518 10.549 15.949 1.00 90.69 87 ASN A N 1
ATOM 708 C CA . ASN A 1 87 ? -11.014 9.234 16.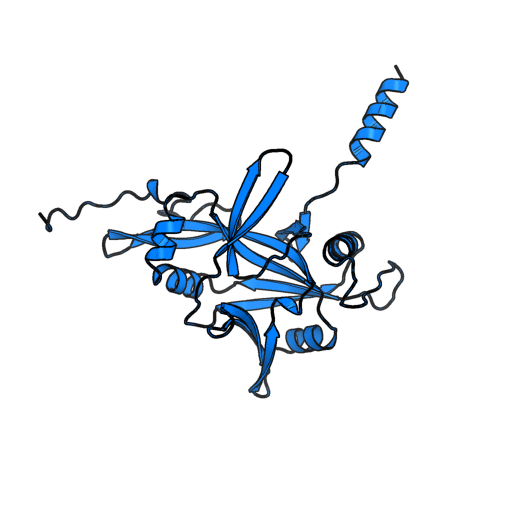347 1.00 90.69 87 ASN A CA 1
ATOM 709 C C . ASN A 1 87 ? -12.328 8.880 15.625 1.00 90.69 87 ASN A C 1
ATOM 711 O O . ASN A 1 87 ? -13.344 8.581 16.257 1.00 90.69 87 ASN A O 1
ATOM 715 N N . ARG A 1 88 ? -12.323 8.930 14.283 1.00 89.56 88 ARG A N 1
ATOM 716 C CA . ARG A 1 88 ? -13.525 8.703 13.448 1.00 89.56 88 ARG A CA 1
ATOM 717 C C . ARG A 1 88 ? -14.194 7.351 13.725 1.00 89.56 88 ARG A C 1
ATOM 719 O O . ARG A 1 88 ? -15.404 7.215 13.575 1.00 89.56 88 ARG A O 1
ATOM 726 N N . MET A 1 89 ? -13.404 6.370 14.167 1.00 90.94 89 MET A N 1
ATOM 727 C CA . MET A 1 89 ? -13.851 5.019 14.523 1.00 90.94 89 MET A CA 1
ATOM 728 C C . MET A 1 89 ? -14.349 4.897 15.973 1.00 90.94 89 MET A C 1
ATOM 730 O O . MET A 1 89 ? -14.795 3.822 16.367 1.00 90.94 89 MET A O 1
ATOM 734 N N . GLN A 1 90 ? -14.275 5.975 16.762 1.00 91.25 90 GLN A N 1
ATOM 735 C CA . GLN A 1 90 ? -14.708 6.063 18.163 1.00 91.25 90 GLN A CA 1
ATOM 736 C C . GLN A 1 90 ? -14.118 4.960 19.054 1.00 91.25 90 GLN A C 1
ATOM 738 O O . GLN A 1 90 ? -14.769 4.445 19.964 1.00 91.25 90 GLN A O 1
ATOM 743 N N . LEU A 1 91 ? -12.868 4.578 18.793 1.00 91.38 91 LEU A N 1
ATOM 744 C CA . LEU A 1 91 ? -12.200 3.513 19.526 1.00 91.38 91 LEU A CA 1
ATOM 745 C C . LEU A 1 91 ? -11.701 4.022 20.877 1.00 91.38 91 LEU A C 1
ATOM 747 O O . LEU A 1 91 ? -11.222 5.149 21.002 1.00 91.38 91 LEU A O 1
ATOM 751 N N . GLN A 1 92 ? -11.772 3.159 21.887 1.00 90.06 92 GLN A N 1
ATOM 752 C CA . GLN A 1 92 ? -11.207 3.401 23.210 1.00 90.06 92 GLN A CA 1
ATOM 753 C C . GLN A 1 92 ? -10.327 2.223 23.610 1.00 90.06 92 GLN A C 1
ATOM 755 O O . GLN A 1 92 ? -10.689 1.066 23.398 1.00 90.06 92 GLN A O 1
ATOM 760 N N . TYR A 1 93 ? -9.173 2.513 24.205 1.00 91.44 93 TYR A N 1
ATOM 761 C CA . TYR A 1 93 ? -8.237 1.498 24.666 1.00 91.44 93 TYR A CA 1
ATOM 762 C C . TYR A 1 93 ? -7.860 1.734 26.123 1.00 91.44 93 TYR A C 1
ATOM 764 O O . TYR A 1 93 ? -7.345 2.787 26.491 1.00 91.44 93 TYR A O 1
ATOM 772 N N . VAL A 1 94 ? -8.039 0.697 26.935 1.00 89.00 94 VAL A N 1
ATOM 773 C CA . VAL A 1 94 ? -7.443 0.581 28.265 1.00 89.00 94 VAL A CA 1
ATOM 774 C C . VAL A 1 94 ? -6.908 -0.842 28.388 1.00 89.00 94 VAL A C 1
ATOM 776 O O . VAL A 1 94 ? -7.544 -1.790 27.926 1.00 89.00 94 VAL A O 1
ATOM 779 N N . ASP A 1 95 ? -5.732 -1.015 28.995 1.00 84.19 95 ASP A N 1
ATOM 780 C CA . ASP A 1 95 ? -5.056 -2.320 29.062 1.00 84.19 95 ASP A CA 1
ATOM 781 C C . ASP A 1 95 ? -5.909 -3.410 29.742 1.00 84.19 95 ASP A C 1
ATOM 783 O O . ASP A 1 95 ? -5.772 -4.589 29.401 1.00 84.19 95 ASP A O 1
ATOM 787 N N . SER A 1 96 ? -6.792 -3.000 30.659 1.00 87.25 96 SER A N 1
ATOM 788 C CA . SER A 1 96 ? -7.698 -3.843 31.443 1.00 87.25 96 SER A CA 1
ATOM 789 C C . SER A 1 96 ? -9.049 -4.128 30.782 1.00 87.25 96 SER A C 1
ATOM 791 O O . SER A 1 96 ? -9.857 -4.831 31.388 1.00 87.25 96 SER A O 1
ATOM 793 N N . LEU A 1 97 ? -9.329 -3.592 29.586 1.00 86.19 97 LEU A N 1
ATOM 794 C CA . LEU A 1 97 ? -10.582 -3.904 28.898 1.00 86.19 97 LEU A CA 1
ATOM 795 C C . LEU A 1 97 ? -10.650 -5.407 28.579 1.00 86.19 97 LEU A C 1
ATOM 797 O O . LEU A 1 97 ? -9.671 -5.945 28.047 1.00 86.19 97 LEU A O 1
ATOM 801 N N . PRO A 1 98 ? -11.786 -6.071 28.869 1.00 83.81 98 PRO A N 1
ATOM 802 C CA . PRO A 1 98 ? -11.992 -7.462 28.480 1.00 83.81 98 PRO A CA 1
ATOM 803 C C . PRO A 1 98 ? -12.004 -7.594 26.952 1.00 83.81 98 PRO A C 1
ATOM 805 O O . PRO A 1 98 ? -11.291 -8.433 26.406 1.00 83.81 98 PRO A O 1
ATOM 808 N N . ASP A 1 99 ? -12.714 -6.686 26.278 1.00 88.50 99 ASP A N 1
ATOM 809 C CA . ASP A 1 99 ? -12.782 -6.596 24.824 1.00 88.50 99 ASP A CA 1
ATOM 810 C C . ASP A 1 99 ? -11.976 -5.390 24.350 1.00 88.50 99 ASP A C 1
ATOM 812 O O . ASP A 1 99 ? -12.347 -4.230 24.539 1.00 88.50 99 ASP A O 1
ATOM 816 N N . LYS A 1 100 ? -10.815 -5.670 23.763 1.00 92.69 100 LYS A N 1
ATOM 817 C CA . LYS A 1 100 ? -9.922 -4.640 23.233 1.00 92.69 100 LYS A CA 1
ATOM 818 C C . LYS A 1 100 ? -10.336 -4.269 21.810 1.00 92.69 100 LYS A C 1
ATOM 820 O O . LYS A 1 100 ? -10.751 -5.153 21.060 1.00 92.69 100 LYS A O 1
ATOM 825 N N . PRO A 1 101 ? -10.167 -2.997 21.405 1.00 94.56 101 PRO A N 1
ATOM 826 C CA . PRO A 1 101 ? -10.485 -2.588 20.049 1.00 94.56 101 PRO A CA 1
ATOM 827 C C . PRO A 1 101 ? -9.636 -3.364 19.038 1.00 94.56 101 PRO A C 1
ATOM 829 O O . PRO A 1 101 ? -8.486 -3.742 19.302 1.00 94.56 101 PRO A O 1
ATOM 832 N N . GLU A 1 102 ? -10.212 -3.572 17.862 1.00 95.88 102 GLU A N 1
ATOM 833 C CA . GLU A 1 102 ? -9.618 -4.347 16.782 1.00 95.88 102 GLU A CA 1
ATOM 834 C C . GLU A 1 102 ? -9.204 -3.442 15.618 1.00 95.88 102 GLU A C 1
ATOM 836 O O . GLU A 1 102 ? -9.724 -2.344 15.427 1.00 95.88 102 GLU A O 1
ATOM 841 N N . TYR A 1 103 ? -8.259 -3.921 14.821 1.00 96.75 103 TYR A N 1
ATOM 842 C CA . TYR A 1 103 ? -7.854 -3.309 13.562 1.00 96.75 103 TYR A CA 1
ATOM 843 C C . TYR A 1 103 ? -7.589 -4.398 12.527 1.00 96.75 103 TYR A C 1
ATOM 845 O O . TYR A 1 103 ? -7.481 -5.582 12.862 1.00 96.75 103 TYR A O 1
ATOM 853 N N . ILE A 1 104 ? -7.452 -4.009 11.264 1.00 97.12 104 ILE A N 1
ATOM 854 C CA . ILE A 1 104 ? -7.096 -4.941 10.197 1.00 97.12 104 ILE A CA 1
ATOM 855 C C . ILE A 1 104 ? -5.698 -4.658 9.662 1.00 97.12 104 ILE A C 1
ATOM 857 O O . ILE A 1 104 ? -5.222 -3.524 9.649 1.00 97.12 104 ILE A O 1
ATOM 861 N N . SER A 1 105 ? -5.022 -5.706 9.209 1.00 97.31 105 SER A N 1
ATOM 862 C CA . SER A 1 105 ? -3.872 -5.570 8.328 1.00 97.31 105 SER A CA 1
ATOM 863 C C . SER A 1 105 ? -4.225 -6.078 6.942 1.00 97.31 105 SER A C 1
ATOM 865 O O . SER A 1 105 ? -4.788 -7.162 6.796 1.00 97.31 105 SER A O 1
ATOM 867 N N . LEU A 1 106 ? -3.891 -5.283 5.932 1.00 97.88 106 LEU A N 1
ATOM 868 C CA . LEU A 1 106 ? -4.061 -5.610 4.524 1.00 97.88 106 LEU A CA 1
ATOM 869 C C . LEU A 1 106 ? -2.688 -5.803 3.903 1.00 97.88 106 LEU A C 1
ATOM 871 O O . LEU A 1 106 ? -1.755 -5.059 4.208 1.00 97.88 106 LEU A O 1
ATOM 875 N N . GLN A 1 107 ? -2.570 -6.782 3.018 1.00 97.50 107 GLN A N 1
ATOM 876 C CA . GLN A 1 107 ? -1.341 -7.053 2.293 1.00 97.50 107 GLN A CA 1
ATOM 877 C C . GLN A 1 107 ? -1.658 -7.546 0.883 1.00 97.50 107 GLN A C 1
ATOM 879 O O . GLN A 1 107 ? -2.447 -8.476 0.724 1.00 97.50 107 GLN A O 1
ATOM 884 N N . LEU A 1 108 ? -1.011 -6.973 -0.130 1.00 96.62 108 LEU A N 1
ATOM 885 C CA . LEU A 1 108 ? -1.034 -7.525 -1.484 1.00 96.62 108 LEU A CA 1
ATOM 886 C C . LEU A 1 108 ? -0.263 -8.847 -1.488 1.00 96.62 108 LEU A C 1
ATOM 888 O O . LEU A 1 108 ? 0.876 -8.902 -1.022 1.00 96.62 108 LEU A O 1
ATOM 892 N N . ILE A 1 109 ? -0.909 -9.918 -1.950 1.00 95.31 109 ILE A N 1
ATOM 893 C CA . ILE A 1 109 ? -0.320 -11.269 -1.945 1.00 95.31 109 ILE A CA 1
ATOM 894 C C . ILE A 1 109 ? -0.144 -11.870 -3.335 1.00 95.31 109 ILE A C 1
ATOM 896 O O . ILE A 1 109 ? 0.513 -12.898 -3.464 1.00 95.31 109 ILE A O 1
ATOM 900 N N . ASP A 1 110 ? -0.716 -11.244 -4.359 1.00 93.12 110 ASP A N 1
ATOM 901 C CA . ASP A 1 110 ? -0.572 -11.676 -5.744 1.00 93.12 110 ASP A CA 1
ATOM 902 C C . ASP A 1 110 ? 0.409 -10.766 -6.489 1.00 93.12 110 ASP A C 1
ATOM 904 O O . ASP A 1 110 ? 0.027 -9.863 -7.236 1.00 93.12 110 ASP A O 1
ATOM 908 N N . ASN A 1 111 ? 1.700 -10.977 -6.222 1.00 91.38 111 ASN A N 1
ATOM 909 C CA . ASN A 1 111 ? 2.769 -10.208 -6.857 1.00 91.38 111 ASN A CA 1
ATOM 910 C C . ASN A 1 111 ? 2.822 -10.441 -8.372 1.00 91.38 111 ASN A C 1
ATOM 912 O O . ASN A 1 111 ? 3.170 -9.520 -9.105 1.00 91.38 111 ASN A O 1
ATOM 916 N N . VAL A 1 112 ? 2.470 -11.640 -8.848 1.00 92.25 112 VAL A N 1
ATOM 917 C CA . VAL A 1 112 ? 2.504 -11.974 -10.279 1.00 92.25 112 VAL A CA 1
ATOM 918 C C . VAL A 1 112 ? 1.500 -11.108 -11.026 1.00 92.25 112 VAL A C 1
ATOM 920 O O . VAL A 1 112 ? 1.913 -10.279 -11.834 1.00 92.25 112 VAL A O 1
ATOM 923 N N . THR A 1 113 ? 0.217 -11.191 -10.664 1.00 93.44 113 THR A N 1
ATOM 924 C CA . THR A 1 113 ? -0.838 -10.380 -11.289 1.00 93.44 113 THR A CA 1
ATOM 925 C C . THR A 1 113 ? -0.522 -8.889 -11.173 1.00 93.44 113 THR A C 1
ATOM 927 O O . THR A 1 113 ? -0.625 -8.144 -12.143 1.00 93.44 113 THR A O 1
ATOM 930 N N . HIS A 1 114 ? -0.047 -8.436 -10.010 1.00 94.50 114 HIS A N 1
ATOM 931 C CA . HIS A 1 114 ? 0.280 -7.027 -9.814 1.00 94.50 114 HIS A CA 1
ATOM 932 C C . HIS A 1 114 ? 1.430 -6.548 -10.716 1.00 94.50 114 HIS A C 1
ATOM 934 O O . HIS A 1 114 ? 1.312 -5.505 -11.354 1.00 94.50 114 HIS A O 1
ATOM 940 N N . THR A 1 115 ? 2.530 -7.302 -10.817 1.00 95.56 115 THR A N 1
ATOM 941 C CA . THR A 1 115 ? 3.641 -6.944 -11.717 1.00 95.56 115 THR A CA 1
ATOM 942 C C . THR A 1 115 ? 3.221 -6.965 -13.182 1.00 95.56 115 THR A C 1
ATOM 944 O O . THR A 1 115 ? 3.624 -6.080 -13.936 1.00 95.56 115 THR A O 1
ATOM 947 N N . GLU A 1 116 ? 2.383 -7.918 -13.592 1.00 95.31 116 GLU A N 1
ATOM 948 C CA . GLU A 1 116 ? 1.836 -7.968 -14.948 1.00 95.31 116 GLU A CA 1
ATOM 949 C C . GLU A 1 116 ? 1.022 -6.718 -15.280 1.00 95.31 116 GLU A C 1
ATOM 951 O O . GLU A 1 116 ? 1.254 -6.125 -16.334 1.00 95.31 116 GLU A O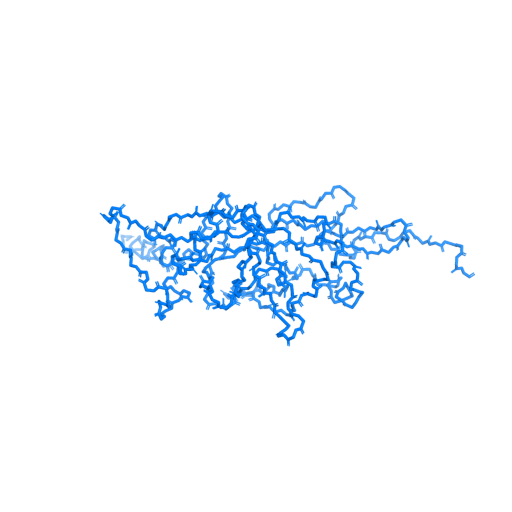 1
ATOM 956 N N . ILE A 1 117 ? 0.138 -6.280 -14.379 1.00 95.31 117 ILE A N 1
ATOM 957 C CA . ILE A 1 117 ? -0.663 -5.059 -14.548 1.00 95.31 117 ILE A CA 1
ATOM 958 C C . ILE A 1 117 ? 0.246 -3.830 -14.675 1.00 95.31 117 ILE A C 1
ATOM 960 O O . ILE A 1 117 ? 0.142 -3.084 -15.648 1.00 95.31 117 ILE A O 1
ATOM 964 N N . LEU A 1 118 ? 1.197 -3.643 -13.750 1.00 96.50 118 LEU A N 1
ATOM 965 C CA . LEU A 1 118 ? 2.117 -2.496 -13.786 1.00 96.50 118 LEU A CA 1
ATOM 966 C C . LEU A 1 118 ? 2.948 -2.459 -15.077 1.00 96.50 118 LEU A C 1
ATOM 968 O O . LEU A 1 118 ? 3.230 -1.386 -15.606 1.00 96.50 118 LEU A O 1
ATOM 972 N N . ASN A 1 119 ? 3.326 -3.623 -15.610 1.00 96.88 119 ASN A N 1
ATOM 973 C CA . ASN A 1 119 ? 4.107 -3.718 -16.840 1.00 96.88 119 ASN A CA 1
ATOM 974 C C . ASN A 1 119 ? 3.320 -3.381 -18.119 1.00 96.88 119 ASN A C 1
ATOM 976 O O . ASN A 1 119 ? 3.942 -3.184 -19.169 1.00 96.88 119 ASN A O 1
ATOM 980 N N . ARG A 1 120 ? 1.982 -3.319 -18.067 1.00 95.69 120 ARG A N 1
ATOM 981 C CA . ARG A 1 120 ? 1.142 -2.895 -19.204 1.00 95.69 120 ARG A CA 1
ATOM 982 C C . ARG A 1 120 ? 1.185 -1.380 -19.410 1.00 95.69 120 ARG A C 1
ATOM 984 O O . ARG A 1 120 ? 1.017 -0.924 -20.541 1.00 95.69 120 ARG A O 1
ATOM 991 N N . ASP A 1 121 ? 1.468 -0.612 -18.359 1.00 95.56 121 ASP A N 1
ATOM 992 C CA . ASP A 1 121 ? 1.569 0.846 -18.422 1.00 95.56 121 ASP A CA 1
ATOM 993 C C . ASP A 1 121 ? 3.005 1.295 -18.741 1.00 95.56 121 ASP A C 1
ATOM 995 O O . ASP A 1 121 ? 3.870 1.448 -17.874 1.00 95.56 121 ASP A O 1
ATOM 999 N N . ALA A 1 122 ? 3.267 1.535 -20.027 1.00 95.06 122 ALA A N 1
ATOM 1000 C CA . ALA A 1 122 ? 4.574 1.991 -20.491 1.00 95.06 122 ALA A CA 1
ATOM 1001 C C . ALA A 1 122 ? 4.987 3.350 -19.896 1.00 95.06 122 ALA A C 1
ATOM 1003 O O . ALA A 1 122 ? 6.170 3.545 -19.607 1.00 95.06 122 ALA A O 1
ATOM 1004 N N . ALA A 1 123 ? 4.035 4.267 -19.687 1.00 95.75 123 ALA A N 1
ATOM 1005 C CA . ALA A 1 123 ? 4.318 5.592 -19.144 1.00 95.75 123 ALA A CA 1
ATOM 1006 C C . ALA A 1 123 ? 4.714 5.501 -17.666 1.00 95.75 123 ALA A C 1
ATOM 1008 O O . ALA A 1 123 ? 5.684 6.136 -17.245 1.00 95.75 123 ALA A O 1
ATOM 1009 N N . LEU A 1 124 ? 4.028 4.649 -16.899 1.00 95.94 124 LEU A N 1
ATOM 1010 C CA . LEU A 1 124 ? 4.411 4.335 -15.526 1.00 95.94 124 LEU A CA 1
ATOM 1011 C C . LEU A 1 124 ? 5.806 3.707 -15.467 1.00 95.94 124 LEU A C 1
ATOM 1013 O O . LEU A 1 124 ? 6.645 4.150 -14.684 1.00 95.94 124 LEU A O 1
ATOM 1017 N N . LEU A 1 125 ? 6.099 2.715 -16.313 1.00 96.31 125 LEU A N 1
ATOM 1018 C CA . LEU A 1 125 ? 7.430 2.104 -16.342 1.00 96.31 125 LEU A CA 1
ATOM 1019 C C . LEU A 1 125 ? 8.527 3.126 -16.657 1.00 96.31 125 LEU A C 1
ATOM 1021 O O . LEU A 1 125 ? 9.585 3.098 -16.028 1.00 96.31 125 LEU A O 1
ATOM 1025 N N . ASP A 1 126 ? 8.301 4.023 -17.613 1.00 95.44 126 ASP A N 1
ATOM 1026 C CA . ASP A 1 126 ? 9.262 5.074 -17.959 1.00 95.44 126 ASP A CA 1
ATOM 1027 C C . ASP A 1 126 ? 9.455 6.085 -16.824 1.00 95.44 126 ASP A C 1
ATOM 1029 O O . ASP A 1 126 ? 10.586 6.510 -16.576 1.00 95.44 126 ASP A O 1
ATOM 1033 N N . TYR A 1 127 ? 8.396 6.393 -16.071 1.00 95.06 127 TYR A N 1
ATOM 1034 C CA . TYR A 1 127 ? 8.480 7.201 -14.854 1.00 95.06 127 TYR A CA 1
ATOM 1035 C C . TYR A 1 127 ? 9.299 6.520 -13.743 1.00 95.06 127 TYR A C 1
ATOM 1037 O O . TYR A 1 127 ? 10.082 7.188 -13.063 1.00 95.06 127 TYR A O 1
ATOM 1045 N N . LEU A 1 128 ? 9.143 5.204 -13.559 1.00 96.06 128 LEU A N 1
ATOM 1046 C CA . LEU A 1 128 ? 9.776 4.449 -12.471 1.00 96.06 128 LEU A CA 1
ATOM 1047 C C . LEU A 1 128 ? 11.235 4.066 -12.749 1.00 96.06 128 LEU A C 1
ATOM 1049 O O . LEU A 1 128 ? 12.049 4.076 -11.831 1.00 96.06 128 LEU A O 1
ATOM 1053 N N . LYS A 1 129 ? 11.605 3.756 -13.998 1.00 95.31 129 LYS A N 1
ATOM 1054 C CA . LYS A 1 129 ? 12.968 3.316 -14.371 1.00 95.31 129 LYS A CA 1
ATOM 1055 C C . LYS A 1 129 ? 14.109 4.185 -13.812 1.00 95.31 129 LYS A C 1
ATOM 1057 O O . LYS A 1 129 ? 15.088 3.605 -13.330 1.00 95.31 129 LYS A O 1
ATOM 1062 N N . PRO A 1 130 ? 14.065 5.530 -13.888 1.00 94.50 130 PRO A N 1
ATOM 1063 C CA . PRO A 1 130 ? 15.152 6.359 -13.371 1.00 94.50 130 PRO A CA 1
ATOM 1064 C C . PRO A 1 130 ? 15.123 6.529 -11.843 1.00 94.50 130 PRO A C 1
ATOM 1066 O O . PRO A 1 130 ? 16.096 7.030 -11.283 1.00 94.50 130 PRO A O 1
ATOM 1069 N N . ARG A 1 131 ? 14.042 6.124 -11.164 1.00 92.62 131 ARG A N 1
ATOM 1070 C CA . ARG A 1 131 ? 13.782 6.410 -9.747 1.00 92.62 131 ARG A CA 1
ATOM 1071 C C . ARG A 1 131 ? 14.098 5.205 -8.878 1.00 92.62 131 ARG A C 1
ATOM 1073 O O . ARG A 1 131 ? 13.408 4.192 -8.904 1.00 92.62 131 ARG A O 1
ATOM 1080 N N . THR A 1 132 ? 15.163 5.309 -8.093 1.00 89.75 132 THR A N 1
ATOM 1081 C CA . THR A 1 132 ? 15.529 4.269 -7.112 1.00 89.75 132 THR A CA 1
ATOM 1082 C C . THR A 1 132 ? 14.870 4.475 -5.753 1.00 89.75 132 THR A C 1
ATOM 1084 O O . THR A 1 132 ? 14.985 3.622 -4.881 1.00 89.75 132 THR A O 1
ATOM 1087 N N . ASP A 1 133 ? 14.230 5.623 -5.594 1.00 91.25 133 ASP A N 1
ATOM 1088 C CA . ASP A 1 133 ? 13.490 6.129 -4.446 1.00 91.25 133 ASP A CA 1
ATOM 1089 C C . ASP A 1 133 ? 11.968 5.991 -4.626 1.00 91.25 133 ASP A C 1
ATOM 1091 O O . ASP A 1 133 ? 11.210 6.521 -3.820 1.00 91.25 133 ASP A O 1
ATOM 1095 N N . ALA A 1 134 ? 11.514 5.301 -5.680 1.00 94.25 134 ALA A N 1
ATOM 1096 C CA . ALA A 1 134 ? 10.109 4.985 -5.900 1.00 94.25 134 ALA A CA 1
ATOM 1097 C C . ALA A 1 134 ? 9.740 3.649 -5.245 1.00 94.25 134 ALA A C 1
ATOM 1099 O O . ALA A 1 134 ? 10.373 2.620 -5.496 1.00 94.25 134 ALA A O 1
ATOM 1100 N N . PHE A 1 135 ? 8.679 3.669 -4.443 1.00 95.31 135 PHE A N 1
ATOM 1101 C CA . PHE A 1 135 ? 8.201 2.529 -3.667 1.00 95.31 135 PHE A CA 1
ATOM 1102 C C . PHE A 1 135 ? 6.704 2.365 -3.842 1.00 95.31 135 PHE A C 1
ATOM 1104 O O . PHE A 1 135 ? 5.979 3.337 -4.048 1.00 95.31 135 PHE A O 1
ATOM 1111 N N . ILE A 1 136 ? 6.240 1.134 -3.675 1.00 96.38 136 ILE A N 1
ATOM 1112 C CA . ILE A 1 136 ? 4.822 0.803 -3.659 1.00 96.38 136 ILE A CA 1
ATOM 1113 C C . ILE A 1 136 ? 4.370 0.404 -2.257 1.00 96.38 136 ILE A C 1
ATOM 1115 O O . ILE A 1 136 ? 5.068 -0.322 -1.545 1.00 96.38 136 ILE A O 1
ATOM 1119 N N . VAL A 1 137 ? 3.186 0.864 -1.859 1.00 96.94 137 VAL A N 1
ATOM 1120 C CA . VAL A 1 137 ? 2.551 0.481 -0.595 1.00 96.94 137 VAL A CA 1
ATOM 1121 C C . VAL A 1 137 ? 1.943 -0.910 -0.754 1.00 96.94 137 VAL A C 1
ATOM 1123 O O . VAL A 1 137 ? 0.882 -1.074 -1.347 1.00 96.94 137 VAL A O 1
ATOM 1126 N N . THR A 1 138 ? 2.591 -1.939 -0.215 1.00 96.88 138 THR A N 1
ATOM 1127 C CA . THR A 1 138 ? 2.124 -3.336 -0.347 1.00 96.88 138 THR A CA 1
ATOM 1128 C C . THR A 1 138 ? 1.426 -3.867 0.890 1.00 96.88 138 THR A C 1
ATOM 1130 O O . THR A 1 138 ? 0.850 -4.954 0.849 1.00 96.88 138 THR A O 1
ATOM 1133 N N . SER A 1 139 ? 1.471 -3.130 2.000 1.00 97.19 139 SER A N 1
ATOM 1134 C CA . SER A 1 139 ? 0.699 -3.466 3.192 1.00 97.19 139 SER A CA 1
ATOM 1135 C C . SER A 1 139 ? 0.305 -2.230 3.979 1.00 97.19 139 SER A C 1
ATOM 1137 O O . SER A 1 139 ? 1.079 -1.278 4.035 1.00 97.19 139 SER A O 1
ATOM 1139 N N . VAL A 1 140 ? -0.846 -2.284 4.640 1.00 97.62 140 VAL A N 1
ATOM 1140 C CA . VAL A 1 140 ? -1.306 -1.253 5.576 1.00 97.62 140 VAL A CA 1
ATOM 1141 C C . VAL A 1 140 ? -1.891 -1.896 6.829 1.00 97.62 140 VAL A C 1
ATO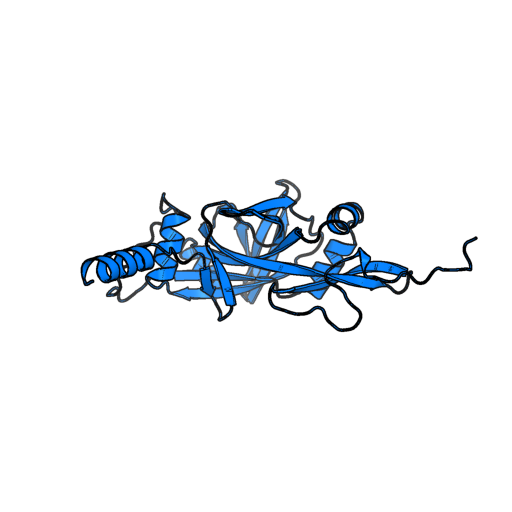M 1143 O O . VAL A 1 140 ? -2.373 -3.030 6.788 1.00 97.62 140 VAL A O 1
ATOM 1146 N N . ALA A 1 141 ? -1.848 -1.180 7.945 1.00 97.88 141 ALA A N 1
ATOM 1147 C CA . ALA A 1 141 ? -2.640 -1.452 9.132 1.00 97.88 141 ALA A CA 1
ATOM 1148 C C . ALA A 1 141 ? -3.604 -0.285 9.344 1.00 97.88 141 ALA A C 1
ATOM 1150 O O . ALA A 1 141 ? -3.179 0.875 9.373 1.00 97.88 141 ALA A O 1
ATOM 1151 N N . ALA A 1 142 ? -4.890 -0.599 9.468 1.00 97.31 142 ALA A N 1
ATOM 1152 C CA . ALA A 1 142 ? -5.936 0.408 9.527 1.00 97.31 142 ALA A CA 1
ATOM 1153 C C . ALA A 1 142 ? -7.021 0.051 10.539 1.00 97.31 142 ALA A C 1
ATOM 1155 O O . ALA A 1 142 ? -7.383 -1.121 10.699 1.00 97.31 142 ALA A O 1
ATOM 1156 N N . ALA A 1 143 ? -7.542 1.074 11.208 1.00 96.75 143 ALA A N 1
ATOM 1157 C CA . ALA A 1 143 ? -8.782 0.963 11.958 1.00 96.75 143 ALA A CA 1
ATOM 1158 C C . ALA A 1 143 ? -9.981 1.128 11.013 1.00 96.75 143 ALA A C 1
ATOM 1160 O O . ALA A 1 143 ? -9.926 1.868 10.029 1.00 96.75 143 ALA A O 1
ATOM 1161 N N . LEU A 1 144 ? -11.053 0.406 11.323 1.00 94.62 144 LEU A N 1
ATOM 1162 C CA . LEU A 1 144 ? -12.290 0.332 10.553 1.00 94.62 144 LEU A CA 1
ATOM 1163 C C . LEU A 1 144 ? -13.473 0.260 11.516 1.00 94.62 144 LEU A C 1
ATOM 1165 O O . LEU A 1 144 ? -13.330 -0.206 12.647 1.00 94.62 144 LEU A O 1
ATOM 1169 N N . HIS A 1 145 ? -14.657 0.627 11.030 1.00 91.62 145 HIS A N 1
ATOM 1170 C CA . HIS A 1 145 ? -15.897 0.391 11.761 1.00 91.62 145 HIS A CA 1
ATOM 1171 C C . HIS A 1 145 ? -16.098 -1.113 12.031 1.00 91.62 145 HIS A C 1
ATOM 1173 O O . HIS A 1 145 ? -15.782 -1.956 11.186 1.00 91.62 145 HIS A O 1
ATOM 1179 N N . GLY A 1 146 ? -16.659 -1.471 13.191 1.00 87.62 146 GLY A N 1
ATOM 1180 C CA . GLY A 1 146 ? -16.767 -2.872 13.628 1.00 87.62 146 GLY A CA 1
ATOM 1181 C C . GLY A 1 146 ? -17.512 -3.781 12.639 1.00 87.62 146 GLY A C 1
ATOM 1182 O O . GLY A 1 146 ? -17.120 -4.928 12.426 1.00 87.62 146 GLY A O 1
ATOM 1183 N N . THR A 1 147 ? -18.527 -3.252 11.948 1.00 90.19 147 THR A N 1
ATOM 1184 C CA . THR A 1 147 ? -19.255 -3.985 10.893 1.00 90.19 147 THR A CA 1
ATOM 1185 C C . THR A 1 147 ? -18.359 -4.359 9.709 1.00 90.19 147 THR A C 1
ATOM 1187 O O . THR A 1 147 ? -18.474 -5.461 9.176 1.00 90.19 147 THR A O 1
ATOM 1190 N N . HIS A 1 148 ? -17.427 -3.483 9.325 1.00 93.50 148 HIS A N 1
ATOM 1191 C CA . HIS A 1 148 ? -16.453 -3.740 8.264 1.00 93.50 148 HIS A CA 1
ATOM 1192 C C . HIS A 1 148 ? -15.408 -4.773 8.692 1.00 93.50 148 HIS A C 1
ATOM 1194 O O . HIS A 1 148 ? -15.084 -5.668 7.913 1.00 93.50 148 HIS A O 1
ATOM 1200 N N . ILE A 1 149 ? -14.926 -4.708 9.939 1.00 93.06 149 ILE A N 1
ATOM 1201 C CA . ILE A 1 149 ? -14.002 -5.717 10.484 1.00 93.06 149 ILE A CA 1
ATOM 1202 C C . ILE A 1 149 ? -14.651 -7.104 10.459 1.00 93.06 149 ILE A C 1
ATOM 1204 O O . ILE A 1 149 ? -14.020 -8.074 10.032 1.00 93.06 149 ILE A O 1
ATOM 1208 N N . GLN A 1 150 ? -15.921 -7.204 10.857 1.00 91.69 150 GLN A N 1
ATOM 1209 C CA . GLN A 1 150 ? -16.642 -8.474 10.853 1.00 91.69 150 GLN A CA 1
ATOM 1210 C C . GLN A 1 150 ? -16.884 -9.007 9.434 1.00 91.69 150 GLN A C 1
ATOM 1212 O O . GLN A 1 150 ? -16.747 -10.211 9.206 1.00 91.69 150 GLN A O 1
ATOM 1217 N N . ALA A 1 151 ? -17.197 -8.126 8.478 1.00 92.56 151 ALA A N 1
ATOM 1218 C CA . ALA A 1 151 ? -17.328 -8.497 7.071 1.00 92.56 151 ALA A CA 1
ATOM 1219 C C . ALA A 1 151 ? -16.007 -9.046 6.511 1.00 92.56 151 ALA A C 1
ATOM 1221 O O . ALA A 1 151 ? -15.997 -10.115 5.911 1.00 92.56 151 ALA A O 1
ATOM 1222 N N . ILE A 1 152 ? -14.881 -8.377 6.784 1.00 94.00 152 ILE A N 1
ATOM 1223 C CA . ILE A 1 152 ? -13.542 -8.846 6.393 1.00 94.00 152 ILE A CA 1
ATOM 1224 C C . ILE A 1 152 ? -13.218 -10.201 7.033 1.00 94.00 152 ILE A C 1
ATOM 1226 O O . ILE A 1 152 ? -12.698 -11.089 6.365 1.00 94.00 152 ILE A O 1
ATOM 1230 N N . HIS A 1 153 ? -13.519 -10.371 8.321 1.00 92.19 153 HIS A N 1
ATOM 1231 C CA . HIS A 1 153 ? -13.248 -11.613 9.047 1.00 92.19 153 HIS A CA 1
ATOM 1232 C C . HIS A 1 153 ? -14.000 -12.816 8.461 1.00 92.19 153 HIS A C 1
ATOM 1234 O O . HIS A 1 153 ? -13.474 -13.927 8.444 1.00 92.19 153 HIS A O 1
ATOM 1240 N N . ASN A 1 154 ? -15.225 -12.596 7.987 1.00 92.44 154 ASN A N 1
ATOM 1241 C CA . ASN A 1 154 ? -16.079 -13.645 7.429 1.00 92.44 154 ASN A CA 1
ATOM 1242 C C . ASN A 1 154 ? -15.912 -13.823 5.912 1.00 92.44 154 ASN A C 1
ATOM 1244 O O . ASN A 1 154 ? -16.530 -14.721 5.333 1.00 92.44 154 ASN A O 1
ATOM 1248 N N . ALA A 1 155 ? -15.092 -12.985 5.281 1.00 95.19 155 ALA A N 1
ATOM 1249 C CA . ALA A 1 155 ? -14.878 -12.986 3.848 1.00 95.19 155 ALA A CA 1
ATOM 1250 C C . ALA A 1 155 ? -14.228 -14.287 3.372 1.00 95.19 155 ALA A C 1
ATOM 1252 O O . ALA A 1 155 ? -13.327 -14.838 4.007 1.00 95.19 155 ALA A O 1
ATOM 1253 N N . GLU A 1 156 ? -14.632 -14.745 2.193 1.00 95.31 156 GLU A N 1
ATOM 1254 C CA . GLU A 1 156 ? -13.921 -15.808 1.487 1.00 95.31 156 GLU A CA 1
ATOM 1255 C C . GLU A 1 156 ? -12.688 -15.251 0.770 1.00 95.31 156 GLU A C 1
ATOM 1257 O O . GLU A 1 156 ? -11.627 -15.879 0.717 1.00 95.31 156 GLU A O 1
ATOM 1262 N N . SER A 1 157 ? -12.818 -14.041 0.227 1.00 95.75 157 SER A N 1
ATOM 1263 C CA . SER A 1 157 ? -11.734 -13.355 -0.464 1.00 95.75 157 SER A CA 1
ATOM 1264 C C . SER A 1 157 ? -11.890 -11.842 -0.380 1.00 95.75 157 SER A C 1
ATOM 1266 O O . SER A 1 157 ? -12.997 -11.317 -0.276 1.00 95.75 157 SER A O 1
ATOM 1268 N N . VAL A 1 158 ? -10.751 -11.153 -0.417 1.00 97.75 158 VAL A N 1
ATOM 1269 C CA . VAL A 1 158 ? -10.668 -9.694 -0.444 1.00 97.75 158 VAL A CA 1
ATOM 1270 C C . VAL A 1 158 ? -9.780 -9.299 -1.616 1.00 97.75 158 VAL A C 1
ATOM 1272 O O . VAL A 1 158 ? -8.718 -9.895 -1.827 1.00 97.75 158 VAL A O 1
ATOM 1275 N N . PHE A 1 159 ? -10.210 -8.299 -2.374 1.00 97.75 159 PHE A N 1
ATOM 1276 C CA . PHE A 1 159 ? -9.490 -7.787 -3.533 1.00 97.75 159 PHE A CA 1
ATOM 1277 C C . PHE A 1 159 ? -9.327 -6.275 -3.456 1.00 97.75 159 PHE A C 1
ATOM 1279 O O . PHE A 1 159 ? -10.229 -5.577 -3.003 1.00 97.75 159 PHE A O 1
ATOM 1286 N N . LEU A 1 160 ? -8.194 -5.776 -3.942 1.00 98.00 160 LEU A N 1
ATOM 1287 C CA . LEU A 1 160 ? -7.998 -4.371 -4.268 1.00 98.00 160 LEU A CA 1
ATOM 1288 C C . LEU A 1 160 ? -8.506 -4.138 -5.691 1.00 98.00 160 LEU A C 1
ATOM 1290 O O . LEU A 1 160 ? -8.127 -4.869 -6.612 1.00 98.00 160 LEU A O 1
ATOM 1294 N N . VAL A 1 161 ? -9.361 -3.136 -5.862 1.00 97.75 161 VAL A N 1
ATOM 1295 C CA . VAL A 1 161 ? -9.981 -2.809 -7.149 1.00 97.75 161 VAL A CA 1
ATOM 1296 C C . VAL A 1 161 ? -9.842 -1.317 -7.415 1.00 97.75 161 VAL A C 1
ATOM 1298 O O . VAL A 1 161 ? -10.026 -0.511 -6.503 1.00 97.75 161 VAL A O 1
ATOM 1301 N N . TYR A 1 162 ? -9.511 -0.956 -8.655 1.00 97.31 162 TYR A N 1
ATOM 1302 C CA . TYR A 1 162 ? -9.465 0.432 -9.106 1.00 97.31 162 TYR A CA 1
ATOM 1303 C C . TYR A 1 162 ? -10.841 0.883 -9.596 1.00 97.31 162 TYR A C 1
ATOM 1305 O O . TYR A 1 162 ? -11.451 0.240 -10.448 1.00 97.31 162 TYR A O 1
ATOM 1313 N N . ASP A 1 163 ? -11.326 1.993 -9.054 1.00 96.31 163 ASP A N 1
ATOM 1314 C CA . ASP A 1 163 ? -12.527 2.675 -9.514 1.00 96.31 163 ASP A CA 1
ATOM 1315 C C . ASP A 1 163 ? -12.130 3.751 -10.531 1.00 96.31 163 ASP A C 1
ATOM 1317 O O . ASP A 1 163 ? -11.455 4.728 -10.195 1.00 96.31 163 ASP A O 1
ATOM 1321 N N . THR A 1 164 ? -12.536 3.567 -11.787 1.00 93.88 164 THR A N 1
ATOM 1322 C CA . THR A 1 164 ? -12.207 4.478 -12.889 1.00 93.88 164 THR A CA 1
ATOM 1323 C C . THR A 1 164 ? -12.912 5.827 -12.793 1.00 93.88 164 THR A C 1
ATOM 1325 O O . THR A 1 164 ? -12.385 6.811 -13.315 1.00 93.88 164 THR A O 1
ATOM 1328 N N . ASP A 1 165 ? -14.067 5.892 -12.127 1.00 94.12 165 ASP A N 1
ATOM 1329 C CA . ASP A 1 165 ? -14.892 7.100 -12.066 1.00 94.12 165 ASP A CA 1
ATOM 1330 C C . ASP A 1 165 ? -14.305 8.101 -11.070 1.00 94.12 165 ASP A C 1
ATOM 1332 O O . ASP A 1 165 ? -14.218 9.298 -11.351 1.00 94.12 165 ASP A O 1
ATOM 1336 N N . VAL A 1 166 ? -13.838 7.605 -9.920 1.00 94.25 166 VAL A N 1
ATOM 1337 C CA . VAL A 1 166 ? -13.211 8.437 -8.875 1.00 94.25 166 VAL A CA 1
ATOM 1338 C C . VAL A 1 166 ? -11.685 8.355 -8.850 1.00 94.25 166 VAL A C 1
ATOM 1340 O O . VAL A 1 166 ? -11.056 9.101 -8.102 1.00 94.25 166 VAL A O 1
ATOM 1343 N N . LYS A 1 167 ? -11.083 7.494 -9.680 1.00 94.56 1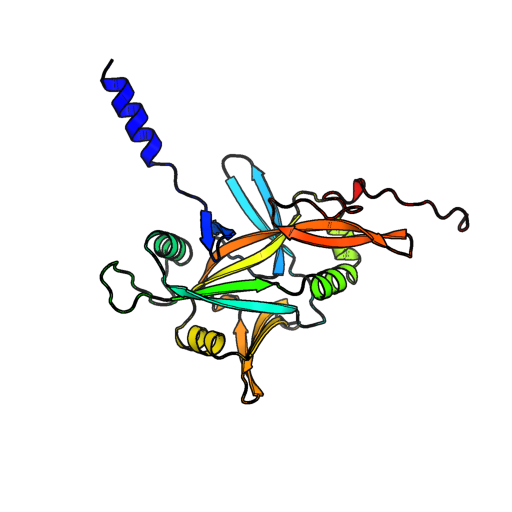67 LYS A N 1
ATOM 1344 C CA . LYS A 1 167 ? -9.628 7.285 -9.809 1.00 94.56 167 LYS A CA 1
ATOM 1345 C C . LYS A 1 167 ? -8.948 6.893 -8.496 1.00 94.56 167 LYS A C 1
ATOM 1347 O O . LYS A 1 167 ? -7.860 7.378 -8.182 1.00 94.56 167 LYS A O 1
ATOM 1352 N N . LYS A 1 168 ? -9.600 6.023 -7.727 1.00 95.44 168 LYS A N 1
ATOM 1353 C CA . LYS A 1 168 ? -9.140 5.564 -6.409 1.00 95.44 168 LYS A CA 1
ATOM 1354 C C . LYS A 1 168 ? -9.367 4.078 -6.221 1.00 95.44 168 LYS A C 1
ATOM 1356 O O . LYS A 1 168 ? -10.140 3.461 -6.949 1.00 95.44 168 LYS A O 1
ATOM 1361 N N . TYR A 1 169 ? -8.709 3.509 -5.219 1.00 97.38 169 TYR A N 1
ATOM 1362 C CA . TYR A 1 169 ? -8.927 2.121 -4.852 1.00 97.38 169 TYR A CA 1
ATOM 1363 C C . TYR A 1 169 ? -10.080 1.939 -3.865 1.00 97.38 169 TYR A C 1
ATOM 1365 O O . TYR A 1 169 ? -10.381 2.803 -3.039 1.00 97.38 169 TYR A O 1
ATOM 1373 N N . TYR A 1 170 ? -10.678 0.754 -3.906 1.00 97.56 170 TYR A N 1
ATOM 1374 C CA . TYR A 1 170 ? -11.533 0.227 -2.851 1.00 97.56 170 TYR A CA 1
ATOM 1375 C C . TYR A 1 170 ? -11.227 -1.255 -2.618 1.00 97.56 170 TYR A C 1
ATOM 1377 O O . TYR A 1 170 ? -10.655 -1.937 -3.475 1.00 97.56 170 TYR A O 1
ATOM 1385 N N . LEU A 1 171 ? -11.616 -1.763 -1.450 1.00 97.94 171 LEU A N 1
ATOM 1386 C CA . LEU A 1 171 ? -11.636 -3.194 -1.182 1.00 97.94 171 LEU A CA 1
ATOM 1387 C C . LEU A 1 171 ? -12.972 -3.784 -1.601 1.00 97.94 171 LEU A C 1
ATOM 1389 O O . LEU A 1 171 ? -14.022 -3.349 -1.129 1.00 97.94 171 LEU A O 1
ATOM 1393 N N . GLU A 1 172 ? -12.924 -4.806 -2.440 1.00 97.75 172 GLU A N 1
ATOM 1394 C CA . GLU A 1 172 ? -14.059 -5.680 -2.699 1.00 97.75 172 GLU A CA 1
ATOM 1395 C C . GLU A 1 172 ? -13.955 -6.916 -1.804 1.00 97.75 172 GLU A C 1
ATOM 1397 O O . GLU A 1 172 ? -12.973 -7.659 -1.859 1.00 97.75 172 GLU A O 1
ATOM 1402 N N . ILE A 1 173 ? -14.966 -7.120 -0.966 1.00 97.06 173 ILE A N 1
ATOM 1403 C CA . ILE A 1 173 ? -15.071 -8.248 -0.045 1.00 97.06 173 ILE A CA 1
ATOM 1404 C C . ILE A 1 173 ? -16.124 -9.198 -0.582 1.00 97.06 173 ILE A C 1
ATOM 1406 O O . ILE A 1 173 ? -17.300 -8.839 -0.640 1.00 97.06 173 ILE A O 1
ATOM 1410 N N . ASN A 1 174 ? -15.702 -10.412 -0.917 1.00 95.44 174 ASN A N 1
ATOM 1411 C CA . ASN A 1 174 ? -16.583 -11.447 -1.435 1.00 95.44 174 ASN A CA 1
ATOM 1412 C C . ASN A 1 174 ? -16.834 -12.489 -0.347 1.00 95.44 174 ASN A C 1
ATOM 1414 O O . ASN A 1 174 ? -15.902 -13.125 0.162 1.00 95.44 174 ASN A O 1
ATOM 1418 N N . ASN A 1 175 ? -18.105 -12.652 0.004 1.00 90.81 175 ASN A N 1
ATOM 1419 C CA . ASN A 1 175 ? -18.572 -13.602 1.003 1.00 90.81 175 ASN A CA 1
ATOM 1420 C C . ASN A 1 175 ? -19.024 -14.916 0.355 1.00 90.81 175 ASN A C 1
ATOM 1422 O O . ASN A 1 175 ? -19.350 -14.974 -0.832 1.00 90.81 175 ASN A O 1
ATOM 1426 N N . ARG A 1 176 ? -19.118 -15.970 1.171 1.00 85.56 176 ARG A N 1
ATOM 1427 C CA . ARG A 1 176 ? -19.551 -17.310 0.729 1.00 85.56 176 ARG A CA 1
ATOM 1428 C C . ARG A 1 176 ? -20.977 -17.343 0.174 1.00 85.56 176 ARG A C 1
ATOM 1430 O O . ARG A 1 176 ? -21.304 -18.189 -0.651 1.00 85.56 176 ARG A O 1
ATOM 1437 N N . ASP A 1 177 ? -21.829 -16.429 0.628 1.00 85.31 177 ASP A N 1
ATOM 1438 C CA . ASP A 1 177 ? -23.207 -16.261 0.154 1.00 85.31 177 ASP A CA 1
ATOM 1439 C C . ASP A 1 177 ? -23.300 -15.467 -1.164 1.00 85.31 177 ASP A C 1
ATOM 1441 O O . ASP A 1 177 ? -24.399 -15.154 -1.620 1.00 85.31 177 ASP A O 1
ATOM 1445 N N . LYS A 1 178 ? -22.152 -15.174 -1.796 1.00 83.56 178 LYS A N 1
ATOM 1446 C CA . LYS A 1 178 ? -21.997 -14.376 -3.022 1.00 83.56 178 LYS A CA 1
ATOM 1447 C C . LYS A 1 178 ? -22.383 -12.905 -2.870 1.00 83.56 178 LYS A C 1
ATOM 1449 O O . LYS A 1 178 ? -22.471 -12.200 -3.875 1.00 83.56 178 LYS A O 1
ATOM 1454 N N . THR A 1 179 ? -22.583 -12.417 -1.648 1.00 85.44 179 THR A N 1
ATOM 1455 C CA . THR A 1 179 ? -22.698 -10.977 -1.417 1.00 85.44 179 THR A CA 1
ATOM 1456 C C . THR A 1 179 ? -21.330 -10.315 -1.544 1.00 85.44 179 THR A C 1
ATOM 1458 O O . THR A 1 179 ? -20.296 -10.891 -1.188 1.00 85.44 179 THR A O 1
ATOM 1461 N N . THR A 1 180 ? -21.334 -9.091 -2.068 1.00 92.31 180 THR A N 1
ATOM 1462 C CA . THR A 1 180 ? -20.132 -8.273 -2.227 1.00 92.31 180 THR A CA 1
ATOM 1463 C C . THR A 1 180 ? -20.283 -6.982 -1.438 1.00 92.31 180 THR A C 1
ATOM 1465 O O . THR A 1 180 ? -21.254 -6.250 -1.646 1.00 92.31 180 THR A O 1
ATOM 1468 N N . LEU A 1 181 ? -19.319 -6.672 -0.577 1.00 95.31 181 LEU A N 1
ATOM 1469 C CA . LEU A 1 181 ? -19.222 -5.377 0.096 1.00 95.31 181 LEU A CA 1
ATOM 1470 C C . LEU A 1 181 ? -18.050 -4.591 -0.493 1.00 95.31 181 LEU A C 1
ATOM 1472 O O . LEU A 1 181 ? -16.964 -5.137 -0.676 1.00 95.31 181 LEU A O 1
ATOM 1476 N N . LYS A 1 182 ? -18.267 -3.303 -0.765 1.00 96.38 182 LYS A N 1
ATOM 1477 C CA . LYS A 1 182 ? -17.207 -2.374 -1.163 1.00 96.38 182 LYS A CA 1
ATOM 1478 C C . LYS A 1 182 ? -16.865 -1.475 0.017 1.00 96.38 182 LYS A C 1
ATOM 1480 O O . LYS A 1 182 ? -17.762 -0.838 0.560 1.00 96.38 182 LYS A O 1
ATOM 1485 N N . ILE A 1 183 ? -15.590 -1.411 0.387 1.00 96.38 183 ILE A N 1
ATOM 1486 C CA . ILE A 1 183 ? -15.089 -0.485 1.410 1.00 96.38 183 ILE A CA 1
ATOM 1487 C C . ILE A 1 183 ? -14.086 0.446 0.748 1.00 96.38 183 ILE A C 1
ATOM 1489 O O . ILE A 1 183 ? -13.095 -0.027 0.187 1.00 96.38 183 ILE A O 1
ATOM 1493 N N . ARG A 1 184 ? -14.325 1.758 0.795 1.00 95.56 184 ARG A N 1
ATOM 1494 C CA . ARG A 1 184 ? -13.381 2.717 0.217 1.00 95.56 184 ARG A CA 1
ATOM 1495 C C . ARG A 1 184 ? -12.163 2.853 1.120 1.00 95.56 184 ARG A C 1
ATOM 1497 O O . ARG A 1 184 ? -12.255 2.679 2.334 1.00 95.56 184 ARG A O 1
ATOM 1504 N N . MET A 1 185 ? -11.016 3.191 0.538 1.00 94.44 185 MET A N 1
ATOM 1505 C CA . MET A 1 185 ? -9.801 3.401 1.332 1.00 94.44 185 MET A CA 1
ATOM 1506 C C . MET A 1 185 ? -9.941 4.592 2.298 1.00 94.44 185 MET A C 1
ATOM 1508 O O . MET A 1 185 ? -9.331 4.575 3.363 1.00 94.44 185 MET A O 1
ATOM 1512 N N . GLU A 1 186 ? -10.792 5.580 1.987 1.00 92.38 186 GLU A N 1
ATOM 1513 C CA . GLU A 1 186 ? -11.029 6.758 2.844 1.00 92.38 186 GLU A CA 1
ATOM 1514 C C . GLU A 1 186 ? -11.855 6.456 4.104 1.00 92.38 186 GLU A C 1
ATOM 1516 O O . GLU A 1 186 ? -11.786 7.199 5.092 1.00 92.38 186 GLU A O 1
ATOM 1521 N N . ASP A 1 187 ? -12.607 5.351 4.074 1.00 93.31 187 ASP A N 1
ATOM 1522 C CA . ASP A 1 187 ? -13.385 4.840 5.206 1.00 93.31 187 ASP A CA 1
ATOM 1523 C C . ASP A 1 187 ? -12.486 4.143 6.242 1.00 93.31 187 ASP A C 1
ATOM 1525 O O . ASP A 1 187 ? -12.977 3.621 7.245 1.00 93.31 187 ASP A O 1
ATOM 1529 N N . MET A 1 188 ? -11.171 4.093 5.997 1.00 94.94 188 MET A N 1
ATOM 1530 C CA . MET A 1 188 ? -10.179 3.491 6.881 1.00 94.94 188 MET A CA 1
ATOM 1531 C C . MET A 1 188 ? -9.278 4.560 7.490 1.00 94.94 188 MET A C 1
ATOM 1533 O O . MET A 1 188 ? -8.839 5.489 6.815 1.00 94.94 188 MET A O 1
ATOM 1537 N N . ASP A 1 189 ? -8.926 4.379 8.758 1.00 95.81 189 ASP A N 1
ATOM 1538 C CA . ASP A 1 189 ? -7.877 5.162 9.407 1.00 95.81 189 ASP A CA 1
ATOM 1539 C C . ASP A 1 189 ? -6.567 4.370 9.344 1.00 95.81 189 ASP A C 1
ATOM 1541 O O . ASP A 1 189 ? -6.265 3.559 10.229 1.00 95.81 189 ASP A O 1
ATOM 1545 N N . VAL A 1 190 ? -5.804 4.557 8.263 1.00 96.44 190 VAL A N 1
ATOM 1546 C CA . VAL A 1 190 ? -4.485 3.930 8.089 1.00 96.44 190 VAL A CA 1
ATOM 1547 C C . VAL A 1 190 ? -3.483 4.592 9.030 1.00 96.44 190 VAL A C 1
ATOM 1549 O O . VAL A 1 190 ? -3.212 5.782 8.924 1.00 96.44 190 VAL A O 1
ATOM 1552 N N . PHE A 1 191 ? -2.900 3.806 9.935 1.00 95.81 191 PHE A N 1
ATOM 1553 C CA . PHE A 1 191 ? -1.943 4.304 10.930 1.00 95.81 191 PHE A CA 1
ATOM 1554 C C . PHE A 1 191 ? -0.541 3.717 10.772 1.00 95.81 191 PHE A C 1
ATOM 1556 O O . PHE A 1 191 ? 0.420 4.219 11.363 1.00 95.81 191 PHE A O 1
ATOM 1563 N N . ALA A 1 192 ? -0.400 2.649 9.984 1.00 95.88 192 ALA A N 1
ATOM 1564 C CA . ALA A 1 192 ? 0.899 2.115 9.610 1.00 95.88 192 ALA A CA 1
ATOM 1565 C C . ALA A 1 192 ? 0.884 1.496 8.210 1.00 95.88 192 ALA A C 1
ATOM 1567 O O . ALA A 1 192 ? -0.154 1.045 7.727 1.00 95.88 192 ALA A O 1
ATOM 1568 N N . TYR A 1 193 ? 2.045 1.468 7.560 1.00 96.06 193 TYR A N 1
ATOM 1569 C CA . TYR A 1 193 ? 2.196 0.958 6.202 1.00 96.06 193 TYR A CA 1
ATOM 1570 C C . TYR A 1 193 ? 3.563 0.306 5.972 1.00 96.06 193 TYR A C 1
ATOM 1572 O O . TYR A 1 193 ? 4.543 0.571 6.671 1.00 96.06 193 TYR A O 1
ATOM 1580 N N . GLY A 1 194 ? 3.617 -0.586 4.987 1.00 94.44 194 GLY A N 1
ATOM 1581 C CA . GLY A 1 194 ? 4.831 -1.248 4.524 1.00 94.44 194 GLY A CA 1
ATOM 1582 C C . GLY A 1 194 ? 5.091 -0.914 3.062 1.00 94.44 194 GLY A C 1
ATOM 1583 O O . GLY A 1 194 ? 4.168 -0.949 2.244 1.00 94.44 194 GLY A O 1
ATOM 1584 N N . LEU A 1 195 ? 6.350 -0.606 2.762 1.00 94.69 195 LEU A N 1
ATOM 1585 C CA . LEU A 1 195 ? 6.821 -0.284 1.423 1.00 94.69 195 LEU A CA 1
ATOM 1586 C C . LEU A 1 195 ? 7.565 -1.468 0.809 1.00 94.69 195 LEU A C 1
ATOM 1588 O O . LEU A 1 195 ? 8.265 -2.212 1.502 1.00 94.69 195 LEU A O 1
ATOM 1592 N N . SER A 1 196 ? 7.444 -1.590 -0.507 1.00 95.44 196 SER A N 1
ATOM 1593 C CA . SER A 1 196 ? 8.200 -2.536 -1.318 1.00 95.44 196 SER A CA 1
ATOM 1594 C C . SER A 1 196 ? 8.867 -1.842 -2.503 1.00 95.44 196 SER A C 1
ATOM 1596 O O . SER A 1 196 ? 8.400 -0.808 -2.986 1.00 95.44 196 SER A O 1
ATOM 1598 N N . PHE A 1 197 ? 9.960 -2.434 -2.971 1.00 94.88 197 PHE A N 1
ATOM 1599 C CA . PHE A 1 197 ? 10.738 -2.003 -4.126 1.00 94.88 197 PHE A CA 1
ATOM 1600 C C . PHE A 1 197 ? 10.448 -2.872 -5.339 1.00 94.88 197 PHE A C 1
ATOM 1602 O O . PHE A 1 197 ? 10.087 -4.043 -5.223 1.00 94.88 197 PHE A O 1
ATOM 1609 N N . PHE A 1 198 ? 10.729 -2.309 -6.508 1.00 96.38 198 PHE A N 1
ATOM 1610 C CA . PHE A 1 198 ? 10.672 -3.011 -7.780 1.00 96.38 198 PHE A CA 1
ATOM 1611 C C . PHE A 1 198 ? 12.009 -3.688 -8.099 1.00 96.38 198 PHE A C 1
ATOM 1613 O O . PHE A 1 198 ? 13.072 -3.059 -8.059 1.00 96.38 198 PHE A O 1
ATOM 1620 N N . CYS A 1 199 ? 11.953 -4.963 -8.472 1.00 96.62 199 CYS A N 1
ATOM 1621 C CA . CYS A 1 199 ? 13.075 -5.680 -9.064 1.00 96.62 199 CYS A CA 1
ATOM 1622 C C . CYS A 1 199 ? 12.941 -5.674 -10.579 1.00 96.62 199 CYS A C 1
ATOM 1624 O O . CYS A 1 199 ? 11.956 -6.145 -11.138 1.00 96.62 199 CYS A O 1
ATOM 1626 N N . TRP A 1 200 ? 13.953 -5.145 -11.249 1.00 97.56 200 TRP A N 1
ATOM 1627 C CA . TRP A 1 200 ? 13.983 -4.946 -12.688 1.00 97.56 200 TRP A CA 1
ATOM 1628 C C . TRP A 1 200 ? 14.725 -6.078 -13.383 1.00 97.56 200 TRP A C 1
ATOM 1630 O O . TRP A 1 200 ? 15.783 -6.514 -12.923 1.00 97.56 200 TRP A O 1
ATOM 1640 N N . GLY A 1 201 ? 14.215 -6.506 -14.531 1.00 96.06 201 GLY A N 1
ATOM 1641 C CA . GLY A 1 201 ? 14.869 -7.489 -15.386 1.00 96.06 201 GLY A CA 1
ATOM 1642 C C . GLY A 1 201 ? 14.548 -7.269 -16.856 1.00 96.06 201 GLY A C 1
ATOM 1643 O O . GLY A 1 201 ? 13.875 -6.311 -17.235 1.00 96.06 201 GLY A O 1
ATOM 1644 N N . GLU A 1 202 ? 15.061 -8.163 -17.692 1.00 93.94 202 GLU A N 1
ATOM 1645 C CA . GLU A 1 202 ? 14.790 -8.187 -19.127 1.00 93.94 202 GLU A CA 1
ATOM 1646 C C . GLU A 1 202 ? 13.764 -9.286 -19.440 1.00 93.94 202 GLU A C 1
ATOM 1648 O O . GLU A 1 202 ? 13.777 -10.364 -18.836 1.00 93.94 202 GLU A O 1
ATOM 1653 N N . ASN A 1 203 ? 12.854 -9.025 -20.375 1.00 91.06 203 ASN A N 1
ATOM 1654 C CA . ASN A 1 203 ? 11.932 -10.041 -20.881 1.00 91.06 203 ASN A CA 1
ATOM 1655 C C . ASN A 1 203 ? 12.421 -10.706 -22.165 1.00 91.06 203 ASN A C 1
ATOM 1657 O O . ASN A 1 203 ? 13.444 -10.340 -22.738 1.00 91.06 203 ASN A O 1
ATOM 1661 N N . THR A 1 204 ? 11.650 -11.675 -22.656 1.00 89.19 204 THR A N 1
ATOM 1662 C CA . THR A 1 204 ? 11.961 -12.417 -23.890 1.00 89.19 204 THR A CA 1
ATOM 1663 C C . THR A 1 204 ? 12.040 -11.527 -25.136 1.00 89.19 204 THR A C 1
ATOM 1665 O O . THR A 1 204 ? 12.587 -11.946 -26.150 1.00 89.19 204 THR A O 1
ATOM 1668 N N . LYS A 1 205 ? 11.526 -10.290 -25.067 1.00 88.56 205 LYS A N 1
ATOM 1669 C CA . LYS A 1 205 ? 11.560 -9.280 -26.136 1.00 88.56 205 LYS A CA 1
ATOM 1670 C C . LYS A 1 205 ? 12.643 -8.213 -25.921 1.00 88.56 205 LYS A C 1
ATOM 1672 O O . LYS A 1 205 ? 12.587 -7.171 -26.573 1.00 88.56 205 LYS A O 1
ATOM 1677 N N . HIS A 1 206 ? 13.593 -8.432 -25.012 1.00 89.19 206 HIS A N 1
ATOM 1678 C CA . HIS A 1 206 ? 14.667 -7.487 -24.680 1.00 89.19 206 HIS A CA 1
ATOM 1679 C C . HIS A 1 206 ? 14.194 -6.131 -24.130 1.00 89.19 206 HIS A C 1
ATOM 1681 O O . HIS A 1 206 ? 14.877 -5.108 -24.244 1.00 89.19 206 HIS A O 1
ATOM 1687 N N . ARG A 1 207 ? 12.999 -6.093 -23.527 1.00 90.94 207 ARG A N 1
ATOM 1688 C CA . ARG A 1 207 ? 12.473 -4.895 -22.859 1.00 90.94 207 ARG A CA 1
ATOM 1689 C C . ARG A 1 207 ? 12.696 -5.000 -21.356 1.00 90.94 207 ARG A C 1
ATOM 1691 O O . ARG A 1 207 ? 12.549 -6.076 -20.783 1.00 90.94 207 ARG A O 1
ATOM 1698 N N . ILE A 1 208 ? 13.047 -3.867 -20.748 1.00 94.50 208 ILE A N 1
ATOM 1699 C CA . ILE A 1 208 ? 13.149 -3.737 -19.293 1.00 94.50 208 ILE A CA 1
ATOM 1700 C C . ILE A 1 208 ? 11.736 -3.724 -18.718 1.00 94.50 208 ILE A C 1
ATOM 1702 O O . ILE A 1 208 ? 10.915 -2.917 -19.156 1.00 94.50 208 ILE A O 1
ATOM 1706 N N . GLU A 1 209 ? 11.493 -4.576 -17.732 1.00 96.50 209 GLU A N 1
ATOM 1707 C CA . GLU A 1 209 ? 10.215 -4.699 -17.033 1.00 96.50 209 GLU A CA 1
ATOM 1708 C C . GLU A 1 209 ? 10.436 -4.973 -15.540 1.00 96.50 209 GLU A C 1
ATOM 1710 O O . GLU A 1 209 ? 11.544 -5.326 -15.112 1.00 96.50 209 GLU A O 1
ATOM 1715 N N . ILE A 1 210 ? 9.379 -4.806 -14.751 1.00 97.50 210 ILE A N 1
ATOM 1716 C CA . ILE A 1 210 ? 9.340 -5.207 -13.345 1.00 97.50 210 ILE A CA 1
ATOM 1717 C C . ILE A 1 210 ? 9.147 -6.725 -13.305 1.00 97.50 210 ILE A C 1
ATOM 1719 O O . ILE A 1 210 ? 8.185 -7.249 -13.856 1.00 97.50 210 ILE A O 1
ATOM 1723 N N . LYS A 1 211 ? 10.068 -7.441 -12.669 1.00 96.94 211 LYS A N 1
ATOM 1724 C CA . LYS A 1 211 ? 10.033 -8.900 -12.510 1.00 96.94 211 LYS A CA 1
ATOM 1725 C C . LYS A 1 211 ? 9.505 -9.347 -11.155 1.00 96.94 211 LYS A C 1
ATOM 1727 O O . LYS A 1 211 ? 9.025 -10.467 -11.052 1.00 96.94 211 LYS A O 1
ATOM 1732 N N . ASP A 1 212 ? 9.639 -8.504 -10.135 1.00 96.50 212 ASP A N 1
ATOM 1733 C CA . ASP A 1 212 ? 9.170 -8.803 -8.785 1.00 96.50 212 ASP A CA 1
ATOM 1734 C C . ASP A 1 212 ? 8.969 -7.514 -7.974 1.00 96.50 212 ASP A C 1
ATOM 1736 O O . ASP A 1 212 ? 9.529 -6.461 -8.306 1.00 96.50 212 ASP A O 1
ATOM 1740 N N . ILE A 1 213 ? 8.190 -7.614 -6.899 1.00 96.25 213 ILE A N 1
ATOM 1741 C CA . ILE A 1 213 ? 7.973 -6.577 -5.889 1.00 96.25 213 ILE A CA 1
ATOM 1742 C C . ILE A 1 213 ? 8.373 -7.161 -4.536 1.00 96.25 213 ILE A C 1
ATOM 1744 O O . ILE A 1 213 ? 7.747 -8.098 -4.038 1.00 96.25 213 ILE A O 1
ATOM 1748 N N . ILE A 1 214 ? 9.408 -6.591 -3.924 1.00 94.31 214 ILE A N 1
ATOM 1749 C CA . ILE A 1 214 ? 10.016 -7.132 -2.704 1.00 94.31 214 ILE A CA 1
ATOM 1750 C C . ILE A 1 214 ? 10.004 -6.126 -1.560 1.00 94.31 214 ILE A C 1
ATOM 1752 O O . ILE A 1 214 ? 10.147 -4.925 -1.768 1.00 94.31 214 ILE A O 1
ATOM 1756 N N . GLU A 1 215 ? 9.918 -6.624 -0.332 1.00 90.94 215 GLU A N 1
ATOM 1757 C CA . GLU A 1 215 ? 10.058 -5.793 0.864 1.00 90.94 215 GLU A CA 1
ATOM 1758 C C . GLU A 1 215 ? 11.438 -5.125 0.939 1.00 90.94 215 GLU A C 1
ATOM 1760 O O . GLU A 1 215 ? 12.438 -5.627 0.423 1.00 90.94 215 GLU A O 1
ATOM 1765 N N . GLU A 1 216 ? 11.501 -3.993 1.632 1.00 81.12 216 GLU A N 1
ATOM 1766 C CA . GLU A 1 216 ? 12.671 -3.115 1.690 1.00 81.12 216 GLU A CA 1
ATOM 1767 C C . GLU A 1 216 ? 13.992 -3.783 2.063 1.00 81.12 216 GLU A C 1
ATOM 1769 O O . GLU A 1 216 ? 15.033 -3.533 1.442 1.00 81.12 216 GLU A O 1
ATOM 1774 N N . HIS A 1 217 ? 13.936 -4.684 3.036 1.00 81.44 217 HIS A N 1
ATOM 1775 C CA . HIS A 1 217 ? 15.109 -5.376 3.554 1.00 81.44 217 HIS A CA 1
ATOM 1776 C C . HIS A 1 217 ? 15.457 -6.652 2.782 1.00 81.44 217 HIS A C 1
ATOM 1778 O O . HIS A 1 217 ? 16.460 -7.293 3.093 1.00 81.44 217 HIS A O 1
ATOM 1784 N N . ASN A 1 218 ? 14.682 -7.002 1.753 1.00 89.62 218 ASN A N 1
ATOM 1785 C CA . ASN A 1 218 ? 14.940 -8.178 0.936 1.00 89.62 218 ASN A CA 1
ATOM 1786 C C . ASN A 1 218 ? 15.855 -7.847 -0.254 1.00 89.62 218 ASN A C 1
ATOM 1788 O O . ASN A 1 218 ? 15.990 -6.697 -0.705 1.00 89.62 218 ASN A O 1
ATOM 1792 N N . SER A 1 219 ? 16.506 -8.891 -0.760 1.00 93.12 219 SER A N 1
ATOM 1793 C CA . SER A 1 219 ? 17.287 -8.856 -1.996 1.00 93.12 219 SER A CA 1
ATOM 1794 C C . SER A 1 219 ? 16.409 -9.220 -3.186 1.00 93.12 219 SER A C 1
ATOM 1796 O O . SER A 1 219 ? 15.479 -10.013 -3.055 1.00 93.12 219 SER A O 1
ATOM 1798 N N . CYS A 1 220 ? 16.720 -8.648 -4.349 1.00 95.12 220 CYS A N 1
ATOM 1799 C CA . CYS A 1 220 ? 16.064 -9.045 -5.589 1.00 95.12 220 CYS A CA 1
ATOM 1800 C C . CYS A 1 220 ? 16.424 -10.492 -5.956 1.00 95.12 220 CYS A C 1
ATOM 1802 O O . CYS A 1 220 ? 17.575 -10.878 -5.726 1.00 95.12 220 CYS A O 1
ATOM 1804 N N . PRO A 1 221 ? 15.487 -11.266 -6.538 1.00 94.75 221 PRO A N 1
ATOM 1805 C CA . PRO A 1 221 ? 15.777 -12.595 -7.066 1.00 94.75 221 PRO A CA 1
ATOM 1806 C C . PRO A 1 221 ? 16.933 -12.589 -8.070 1.00 94.75 221 PRO A C 1
ATOM 1808 O O . PRO A 1 221 ? 17.196 -11.579 -8.735 1.00 94.75 221 PRO A O 1
ATOM 1811 N N . ASP A 1 222 ? 17.589 -13.738 -8.221 1.00 93.00 222 ASP A N 1
ATOM 1812 C CA . ASP A 1 222 ? 18.715 -13.896 -9.139 1.00 93.00 222 ASP A CA 1
ATOM 1813 C C . ASP A 1 222 ? 18.364 -13.449 -10.567 1.00 93.00 222 ASP A C 1
ATOM 1815 O O . ASP A 1 222 ? 17.299 -13.748 -11.108 1.00 93.00 222 ASP A O 1
ATOM 1819 N N . GLY A 1 223 ? 19.275 -12.694 -11.185 1.00 90.94 223 GLY A N 1
ATOM 1820 C CA . GLY A 1 223 ? 19.077 -12.137 -12.528 1.00 90.94 223 GLY A CA 1
ATOM 1821 C C . GLY A 1 223 ? 18.198 -10.882 -12.587 1.00 90.94 223 GLY A C 1
ATOM 1822 O O . GLY A 1 223 ? 17.973 -10.359 -13.680 1.00 90.94 223 GLY A O 1
ATOM 1823 N N . THR A 1 224 ? 17.744 -10.361 -11.444 1.00 95.75 224 THR A N 1
ATOM 1824 C CA . THR A 1 224 ? 16.995 -9.099 -11.348 1.00 95.75 224 THR A CA 1
ATOM 1825 C C . THR A 1 224 ? 17.718 -8.081 -10.460 1.00 95.75 224 THR A C 1
ATOM 1827 O O . THR A 1 224 ? 18.627 -8.415 -9.698 1.00 95.75 224 THR A O 1
ATOM 1830 N N . TYR A 1 225 ? 17.367 -6.799 -10.579 1.00 95.56 225 TYR A N 1
ATOM 1831 C CA . TYR A 1 225 ? 18.117 -5.707 -9.954 1.00 95.56 225 TYR A CA 1
ATOM 1832 C C . TYR A 1 225 ? 17.201 -4.632 -9.371 1.00 95.56 225 TYR A C 1
ATOM 1834 O O . TYR A 1 225 ? 16.268 -4.199 -10.032 1.00 95.56 225 TYR A O 1
ATOM 1842 N N . LYS A 1 226 ? 17.542 -4.073 -8.200 1.00 93.19 226 LYS A N 1
ATOM 1843 C CA . LYS A 1 226 ? 16.816 -2.917 -7.619 1.00 93.19 226 LYS A CA 1
ATOM 1844 C C . LYS A 1 226 ? 16.849 -1.654 -8.497 1.00 93.19 226 LYS A C 1
ATOM 1846 O O . LYS A 1 226 ? 16.038 -0.757 -8.323 1.00 93.19 226 LYS A O 1
ATOM 1851 N N . LYS A 1 227 ? 17.812 -1.549 -9.423 1.00 94.44 227 LYS A N 1
ATOM 1852 C CA . LYS A 1 227 ? 17.955 -0.406 -10.339 1.00 94.44 227 LYS A CA 1
ATOM 1853 C C . LYS A 1 227 ? 17.755 -0.868 -11.777 1.00 94.44 227 LYS A C 1
ATOM 1855 O O . LYS A 1 227 ? 18.519 -1.718 -12.238 1.00 94.44 227 LYS A O 1
ATOM 1860 N N . ALA A 1 228 ? 16.828 -0.245 -12.502 1.00 94.69 228 ALA A N 1
ATOM 1861 C CA . ALA A 1 228 ? 16.592 -0.541 -13.916 1.00 94.69 228 ALA A CA 1
ATOM 1862 C C . ALA A 1 228 ? 17.857 -0.361 -14.775 1.00 94.69 228 ALA A C 1
ATOM 1864 O O . ALA A 1 228 ? 18.108 -1.140 -15.691 1.00 94.69 228 ALA A O 1
ATOM 1865 N N . SER A 1 229 ? 18.708 0.613 -14.436 1.00 92.56 229 SER A N 1
ATOM 1866 C CA . SER A 1 229 ? 19.970 0.886 -15.138 1.00 92.56 229 SER A CA 1
ATOM 1867 C C . SER A 1 229 ? 21.004 -0.244 -15.064 1.00 92.56 229 SER A C 1
ATOM 1869 O O . SER A 1 229 ? 21.932 -0.266 -15.869 1.00 92.56 229 SER A O 1
ATOM 1871 N N . LYS A 1 230 ? 20.863 -1.193 -14.127 1.00 92.50 230 LYS A N 1
ATOM 1872 C CA . LYS A 1 230 ? 21.745 -2.369 -14.027 1.00 92.50 230 LYS A CA 1
ATOM 1873 C C . LYS A 1 230 ? 21.334 -3.516 -14.952 1.00 92.50 230 LYS A C 1
ATOM 1875 O O . LYS A 1 230 ? 22.119 -4.446 -15.133 1.00 92.50 230 LYS A O 1
ATOM 1880 N N . VAL A 1 231 ? 20.138 -3.461 -15.541 1.00 91.50 231 VAL A N 1
ATOM 1881 C CA . VAL A 1 231 ? 19.671 -4.473 -16.492 1.00 91.50 231 VAL A CA 1
ATOM 1882 C C . VAL A 1 231 ? 20.483 -4.338 -17.781 1.00 91.50 231 VAL A C 1
ATOM 1884 O O . VAL A 1 231 ? 20.308 -3.394 -18.554 1.00 91.50 231 VAL A O 1
ATOM 1887 N N . LYS A 1 232 ? 21.404 -5.278 -18.013 1.00 78.69 232 LYS A N 1
ATOM 1888 C CA . LYS A 1 232 ? 22.193 -5.342 -19.249 1.00 78.69 232 LYS A CA 1
ATOM 1889 C C . LYS A 1 232 ? 21.269 -5.726 -20.406 1.00 78.69 232 LYS A C 1
ATOM 1891 O O . LYS A 1 232 ? 20.876 -6.882 -20.502 1.00 78.69 232 LYS A O 1
ATOM 1896 N N . LYS A 1 233 ? 20.937 -4.778 -21.285 1.00 69.06 233 LYS A N 1
ATOM 1897 C CA . LYS A 1 233 ? 20.175 -5.073 -22.507 1.00 69.06 233 LYS A CA 1
ATOM 1898 C C . LYS A 1 233 ? 21.043 -5.893 -23.454 1.00 69.06 233 LYS A C 1
ATOM 1900 O O . LYS A 1 233 ? 22.136 -5.447 -23.815 1.00 69.06 233 LYS A O 1
ATOM 1905 N N . LYS A 1 234 ? 20.570 -7.059 -23.894 1.00 62.69 234 LYS A N 1
ATOM 1906 C CA . LYS A 1 234 ? 21.194 -7.724 -25.044 1.00 62.69 234 LYS A CA 1
ATOM 1907 C C . LYS A 1 234 ? 20.810 -6.931 -26.293 1.00 62.69 234 LYS A C 1
ATOM 1909 O O . LYS A 1 234 ? 19.631 -6.768 -26.596 1.00 62.69 234 LYS A O 1
ATOM 1914 N N . VAL A 1 235 ? 21.801 -6.378 -26.991 1.00 60.19 235 VAL A N 1
ATOM 1915 C CA . VAL A 1 235 ? 21.563 -5.630 -28.232 1.00 60.19 235 VAL A CA 1
ATOM 1916 C C . VAL A 1 235 ? 21.077 -6.616 -29.292 1.00 60.19 235 VAL A C 1
ATOM 1918 O O . VAL A 1 235 ? 21.744 -7.609 -29.572 1.00 60.19 235 VAL A O 1
ATOM 1921 N N . ASN A 1 236 ? 19.902 -6.364 -29.870 1.00 56.09 236 ASN A N 1
ATOM 1922 C CA . ASN A 1 236 ? 19.416 -7.151 -30.995 1.00 56.09 236 ASN A CA 1
ATOM 1923 C C . ASN A 1 236 ? 20.104 -6.660 -32.277 1.00 56.09 236 ASN A C 1
ATOM 1925 O O . ASN A 1 236 ? 19.662 -5.693 -32.892 1.00 56.09 236 ASN A O 1
ATOM 1929 N N . TYR A 1 237 ? 21.193 -7.327 -32.660 1.00 60.22 237 TYR A N 1
ATOM 1930 C CA . TYR A 1 237 ? 21.995 -7.001 -33.846 1.00 60.22 237 TYR A CA 1
ATOM 1931 C C . TYR A 1 237 ? 21.247 -7.171 -35.184 1.00 60.22 237 TYR A C 1
ATOM 1933 O O . TYR A 1 237 ? 21.779 -6.789 -36.219 1.00 60.22 237 TYR A O 1
ATOM 1941 N N . PHE A 1 238 ? 20.022 -7.712 -35.182 1.00 59.25 238 PHE A N 1
ATOM 1942 C CA . PHE A 1 238 ? 19.222 -7.958 -36.390 1.00 59.25 238 PHE A CA 1
ATOM 1943 C C . PHE A 1 238 ? 18.220 -6.837 -36.725 1.00 59.25 238 PHE A C 1
ATOM 1945 O O . PHE A 1 238 ? 17.401 -7.000 -37.627 1.00 59.25 238 PHE A O 1
ATOM 1952 N N . LYS A 1 239 ? 18.250 -5.709 -36.003 1.00 50.19 239 LYS A N 1
ATOM 1953 C CA . LYS A 1 239 ? 17.466 -4.497 -36.307 1.00 50.19 239 LYS A CA 1
ATOM 1954 C C . LYS A 1 239 ? 18.376 -3.273 -36.481 1.00 50.19 239 LYS A C 1
ATOM 1956 O O . LYS A 1 239 ? 18.238 -2.298 -35.742 1.00 50.19 239 LYS A O 1
ATOM 1961 N N . LEU A 1 240 ? 19.318 -3.364 -37.420 1.00 41.72 240 LEU A N 1
ATOM 1962 C CA . LEU A 1 240 ? 20.042 -2.223 -37.992 1.00 41.72 240 LEU A CA 1
ATOM 1963 C C . LEU A 1 240 ? 19.478 -1.920 -39.379 1.00 41.72 240 LEU A C 1
ATOM 1965 O O . LEU A 1 240 ? 19.264 -2.899 -40.129 1.00 41.72 240 LEU A O 1
#